Protein 3OLO (pdb70)

B-factor: mean 41.14, std 17.47, range [17.19, 131.92]

Nearest PDB structures (foldseek):
  3olo-assembly1_A  TM=1.009E+00  e=1.464E-20  Nostoc sp. PCC 7120 = FACHB-418
  2gj3-assembly1_A  TM=8.570E-01  e=6.348E-06  Azotobacter vinelandii
  2mwg-assembly1_B  TM=7.448E-01  e=2.342E-05  Bacillus subtilis subsp. subtilis str. 168
  6ph4-assembly1_A  TM=8.116E-01  e=6.122E-04  Brucella melitensis bv. 1 str. 16M
  6zj8-assembly8_H  TM=6.431E-01  e=1.405E-03  Bordetella pertussis Tohama I

Sequence (215 aa):
QSELEFKFAHYLINNAVEASFCLGDNWQFLYVNDATCRTEYSREQLLSNLQDIDVDFALHDWEEIRQKNNYTFKTRYRRSQSGRIFLVESLTFLEDQERRFSCVFVREKSELEFKFAHYLINNAVEASFCLGDNWQFLYVNDATCRTEYSREQLLSNLQDIDVDFALHDWEEIRQKNNYTFKTRYRSQSGRIFLVESLTFLEDQERRRFSCVFVREK

Solvent-accessible surface area: 13799 Å² total

Secondary structure (DSSP, 8-state):
-HHHHHHHHHHHHHH-SSEEEEE-TTS-EEEE-HHHH-----HHHHT--GGGTBTTGGGS-HHHHHHHSEE---EEEE-TT--EEEE--EEEEEETTEEEEEEEE-B-/-HHHHHHHHHHHHH-SSEEEEEETTS-EEEE-HHHH-----HHHHT--GGGTBTTGGGS-HHHHTTSSEE---EEEE-TTS-EEEE--EEEEEETTEEEEEEEE-B-

Foldseek 3Di:
DVVVVVVVVLVVVQPDLWWKFKAFPQQQTCGTHVNVCCLVPDRVRSNRHVVQFFVCVVVDPVVVVVVVQWDKDKTWTARPVGDIFIKMIWHWDDDPPTIMIMDTIGTD/DVVVVVVVLVVVQPDQWWKFKAFPQQQTCGTHVNVCCLVPDRVVSNRHPCVFFVCVVVDDCVVVLPDQKDKDKTWTQRPVGDIFIKMMWGWDDDPPGTMIMDTMDTD

Structure (mmCIF, N/CA/C/O backbone):
data_3OLO
#
_entry.id   3OLO
#
_cell.length_a   85.43
_cell.length_b   85.43
_cell.length_c   67.84
_cell.angle_alpha   90.0
_cell.angle_beta   90.0
_cell.angle_gamma   90.0
#
_symmetry.space_group_name_H-M   'P 41 21 2'
#
loop_
_entity.id
_entity.type
_entity.pdbx_description
1 polymer 'Two-component sensor histidine kinase'
2 non-polymer GLYCEROL
3 water water
#
loop_
_atom_site.group_PDB
_atom_site.id
_atom_site.type_symbol
_atom_site.label_atom_id
_atom_site.label_alt_id
_atom_site.label_comp_id
_atom_site.label_asym_id
_atom_site.label_entity_id
_atom_site.label_seq_id
_atom_site.pdbx_PDB_ins_code
_atom_site.Cartn_x
_atom_site.Cartn_y
_atom_site.Cartn_z
_atom_site.occupancy
_atom_site.B_iso_or_equiv
_atom_site.auth_seq_id
_atom_site.auth_comp_id
_atom_site.auth_asym_id
_atom_site.auth_atom_id
_atom_site.pdbx_PDB_model_num
ATOM 1 N N . GLN A 1 7 ? 52.144 40.802 23.307 1.00 104.46 4 GLN A N 1
ATOM 2 C CA . GLN A 1 7 ? 50.823 40.158 23.045 1.00 108.44 4 GLN A CA 1
ATOM 3 C C . GLN A 1 7 ? 50.936 38.638 23.037 1.00 105.28 4 GLN A C 1
ATOM 4 O O . GLN A 1 7 ? 52.034 38.084 23.072 1.00 95.38 4 GLN A O 1
ATOM 10 N N . SER A 1 8 ? 49.792 37.963 23.003 1.00 108.28 5 SER A N 1
ATOM 11 C CA . SER A 1 8 ? 49.775 36.526 22.790 1.00 98.81 5 SER A CA 1
ATOM 12 C C . SER A 1 8 ? 50.446 36.264 21.454 1.00 94.08 5 SER A C 1
ATOM 13 O O . SER A 1 8 ? 51.141 35.270 21.273 1.00 91.07 5 SER A O 1
ATOM 16 N N . GLU A 1 9 ? 50.229 37.183 20.521 1.00 97.38 6 GLU A N 1
ATOM 17 C CA . GLU A 1 9 ? 50.837 37.117 19.202 1.00 96.31 6 GLU A CA 1
ATOM 18 C C . GLU A 1 9 ? 52.345 37.312 19.312 1.00 81.91 6 GLU A C 1
ATOM 19 O O . GLU A 1 9 ? 53.113 36.641 18.631 1.00 73.95 6 GLU A O 1
ATOM 25 N N . LEU A 1 10 ? 52.758 38.237 20.175 1.00 76.51 7 LEU A N 1
ATOM 26 C CA . LEU A 1 10 ? 54.172 38.499 20.423 1.00 71.43 7 LEU A CA 1
ATOM 27 C C . LEU A 1 10 ? 54.875 37.209 20.834 1.00 59.11 7 LEU A C 1
ATOM 28 O O . LEU A 1 10 ? 55.915 36.841 20.290 1.00 58.28 7 LEU A O 1
ATOM 33 N N . GLU A 1 11 ? 54.289 36.525 21.806 1.00 52.60 8 GLU A N 1
ATOM 34 C CA . GLU A 1 11 ? 54.802 35.247 22.269 1.00 51.68 8 GLU A CA 1
ATOM 35 C C . GLU A 1 11 ? 54.970 34.274 21.112 1.00 53.03 8 GLU A C 1
ATOM 36 O O . GLU A 1 11 ? 56.067 33.779 20.860 1.00 56.09 8 GLU A O 1
ATOM 42 N N . PHE A 1 12 ? 53.877 33.994 20.413 1.00 49.44 9 PHE A N 1
ATOM 43 C CA . PHE A 1 12 ? 53.890 32.997 19.352 1.00 39.62 9 PHE A CA 1
ATOM 44 C C . PHE A 1 12 ? 54.887 33.342 18.250 1.00 40.31 9 PHE A C 1
ATOM 45 O O . PHE A 1 12 ? 55.468 32.450 17.636 1.00 45.21 9 PHE A O 1
ATOM 53 N N . LYS A 1 13 ? 55.088 34.633 18.003 1.00 37.07 10 LYS A N 1
ATOM 54 C CA . LYS A 1 13 ? 56.023 35.058 16.979 1.00 35.33 10 LYS A CA 1
ATOM 55 C C . LYS A 1 13 ? 57.435 34.599 17.322 1.00 37.68 10 LYS A C 1
ATOM 56 O O . LYS A 1 13 ? 58.224 34.288 16.430 1.00 36.93 10 LYS A O 1
ATOM 62 N N . PHE A 1 14 ? 57.758 34.560 18.612 1.00 37.61 11 PHE A N 1
ATOM 63 C CA . PHE A 1 14 ? 59.060 34.064 19.040 1.00 36.14 11 PHE A CA 1
ATOM 64 C C . PHE A 1 14 ? 59.219 32.597 18.644 1.00 35.78 11 PHE A C 1
ATOM 65 O O . PHE A 1 14 ? 60.284 32.181 18.201 1.00 28.97 11 PHE A O 1
ATOM 73 N N . ALA A 1 15 ? 58.158 31.813 18.805 1.00 26.06 12 ALA A N 1
ATOM 74 C CA . ALA A 1 15 ? 58.203 30.400 18.445 1.00 31.97 12 ALA A CA 1
ATOM 75 C C . ALA A 1 15 ? 58.400 30.237 16.932 1.00 31.33 12 ALA A C 1
ATOM 76 O O . ALA A 1 15 ? 59.011 29.276 16.475 1.00 27.52 12 ALA A O 1
ATOM 78 N N . HIS A 1 16 ? 57.861 31.183 16.174 1.00 31.34 13 HIS A N 1
ATOM 79 C CA . HIS A 1 16 ? 57.985 31.201 14.718 1.00 29.74 13 HIS A CA 1
ATOM 80 C C . HIS A 1 16 ? 59.454 31.302 14.336 1.00 29.81 13 HIS A C 1
ATOM 81 O O . HIS A 1 16 ? 59.963 30.518 13.535 1.00 31.94 13 HIS A O 1
ATOM 88 N N . TYR A 1 17 ? 60.136 32.268 14.930 1.00 26.99 14 TYR A N 1
ATOM 89 C CA . TYR A 1 17 ? 61.555 32.475 14.674 1.00 30.31 14 TYR A CA 1
ATOM 90 C C . TYR A 1 17 ? 62.398 31.284 15.114 1.00 30.98 14 TYR A C 1
ATOM 91 O O . TYR A 1 17 ? 63.294 30.851 14.401 1.00 35.96 14 TYR A O 1
ATOM 100 N N . LEU A 1 18 ? 62.103 30.751 16.292 1.00 22.84 15 LEU A N 1
ATOM 101 C CA . LEU A 1 18 ? 62.795 29.564 16.791 1.00 25.65 15 LEU A CA 1
ATOM 102 C C . LEU A 1 18 ? 62.650 28.362 15.865 1.00 23.69 15 LEU A C 1
ATOM 103 O O . LEU A 1 18 ? 63.641 27.739 15.485 1.00 28.38 15 LEU A O 1
ATOM 108 N N . ILE A 1 19 ? 61.423 28.001 15.505 1.00 23.97 16 ILE A N 1
ATOM 109 C CA . ILE A 1 19 ? 61.245 26.748 14.764 1.00 24.60 16 ILE A CA 1
ATOM 110 C C . ILE A 1 19 ? 61.826 26.874 13.360 1.00 24.08 16 ILE A C 1
ATOM 111 O O . ILE A 1 19 ? 62.222 25.891 12.759 1.00 26.86 16 ILE A O 1
ATOM 116 N N . ASN A 1 20 ? 61.883 28.088 12.837 1.00 23.12 17 ASN A N 1
ATOM 117 C CA . ASN A 1 20 ? 62.431 28.281 11.507 1.00 23.67 17 ASN A CA 1
ATOM 118 C C . ASN A 1 20 ? 63.938 28.292 11.508 1.00 28.39 17 ASN A C 1
ATOM 119 O O . ASN A 1 20 ? 64.555 28.129 10.474 1.00 29.59 17 ASN A O 1
ATOM 124 N N . ASN A 1 21 ? 64.532 28.461 12.681 1.00 28.26 18 ASN A N 1
ATOM 125 C CA . ASN A 1 21 ? 65.973 28.350 12.783 1.00 32.10 18 ASN A CA 1
ATOM 126 C C . ASN A 1 21 ? 66.406 26.956 13.194 1.00 32.47 18 ASN A C 1
ATOM 127 O O . ASN A 1 21 ? 67.585 26.625 13.121 1.00 34.97 18 ASN A O 1
ATOM 132 N N . ALA A 1 22 ? 65.452 26.127 13.600 1.00 29.97 19 ALA A N 1
ATOM 133 C CA . ALA A 1 22 ? 65.771 24.749 13.939 1.00 33.93 19 ALA A CA 1
ATOM 134 C C . ALA A 1 22 ? 66.234 23.982 12.701 1.00 38.83 19 ALA A C 1
ATOM 135 O O . ALA A 1 22 ? 65.632 24.054 11.633 1.00 39.40 19 ALA A O 1
ATOM 137 N N . VAL A 1 23 ? 67.309 23.234 12.874 1.00 33.36 20 VAL A N 1
ATOM 138 C CA . VAL A 1 23 ? 67.855 22.384 11.831 1.00 39.06 20 VAL A CA 1
ATOM 139 C C . VAL A 1 23 ? 66.886 21.289 11.350 1.00 37.10 20 VAL A C 1
ATOM 140 O O . VAL A 1 23 ? 66.917 20.885 10.190 1.00 33.12 20 VAL A O 1
ATOM 144 N N . GLU A 1 24 ? 66.038 20.787 12.234 1.00 37.80 21 GLU A N 1
ATOM 145 C CA . GLU A 1 24 ? 65.197 19.654 11.873 1.00 40.56 21 GLU A CA 1
ATOM 146 C C . GLU A 1 24 ? 63.940 20.089 11.120 1.00 29.87 21 GLU A C 1
ATOM 147 O O . GLU A 1 24 ? 63.307 21.076 11.471 1.00 28.52 21 GLU A O 1
ATOM 153 N N . ALA A 1 25 ? 63.574 19.337 10.092 1.00 25.29 22 ALA A N 1
ATOM 154 C CA . ALA A 1 25 ? 62.327 19.600 9.389 1.00 27.94 22 ALA A CA 1
ATOM 155 C C . ALA A 1 25 ? 61.150 19.354 10.326 1.00 25.05 22 ALA A C 1
ATOM 156 O O . ALA A 1 25 ? 60.997 18.272 10.883 1.00 30.56 22 ALA A O 1
ATOM 158 N N . SER A 1 26 ? 60.325 20.378 10.491 1.00 24.12 23 SER A N 1
ATOM 159 C CA . SER A 1 26 ? 59.169 20.337 11.374 1.00 24.48 23 SER A CA 1
ATOM 160 C C . SER A 1 26 ? 57.988 20.938 10.636 1.00 26.93 23 SER A C 1
ATOM 161 O O . SER A 1 26 ? 58.136 21.959 9.958 1.00 28.64 23 SER A O 1
ATOM 164 N N . PHE A 1 27 ? 56.807 20.344 10.775 1.00 22.73 24 PHE A N 1
ATOM 165 C CA . PHE A 1 27 ? 55.629 20.941 10.145 1.00 23.24 24 PHE A CA 1
ATOM 166 C C . PHE A 1 27 ? 54.337 20.458 10.769 1.00 24.99 24 PHE A C 1
ATOM 167 O O . PHE A 1 27 ? 54.330 19.485 11.515 1.00 25.49 24 PHE A O 1
ATOM 175 N N . CYS A 1 28 ? 53.248 21.161 10.473 1.00 24.69 25 CYS A N 1
ATOM 176 C CA . CYS A 1 28 ? 51.930 20.787 10.977 1.00 29.46 25 CYS A CA 1
ATOM 177 C C . CYS A 1 28 ? 51.008 20.389 9.831 1.00 26.22 25 CYS A C 1
ATOM 178 O O . CYS A 1 28 ? 50.988 21.047 8.808 1.00 25.23 25 CYS A O 1
ATOM 181 N N . LEU A 1 29 ? 50.270 19.300 10.025 1.00 24.35 26 LEU A N 1
ATOM 182 C CA . LEU A 1 29 ? 49.262 18.830 9.088 1.00 29.68 26 LEU A CA 1
ATOM 183 C C . LEU A 1 29 ? 47.882 18.972 9.711 1.00 33.60 26 LEU A C 1
ATOM 184 O O . LEU A 1 29 ? 47.721 18.725 10.900 1.00 31.82 26 LEU A O 1
ATOM 189 N N . GLY A 1 30 ? 46.893 19.357 8.906 1.00 35.23 27 GLY A N 1
ATOM 190 C CA . GLY A 1 30 ? 45.505 19.382 9.335 1.00 35.10 27 GLY A CA 1
ATOM 191 C C . GLY A 1 30 ? 44.890 17.993 9.283 1.00 38.72 27 GLY A C 1
ATOM 192 O O . GLY A 1 30 ? 45.565 17.013 8.981 1.00 38.97 27 GLY A O 1
ATOM 193 N N . ASP A 1 31 ? 43.597 17.903 9.558 1.00 40.26 28 ASP A N 1
ATOM 194 C CA . ASP A 1 31 ? 42.967 16.605 9.746 1.00 45.25 28 ASP A CA 1
ATOM 195 C C . ASP A 1 31 ? 42.928 15.797 8.440 1.00 44.93 28 ASP A C 1
ATOM 196 O O . ASP A 1 31 ? 42.803 14.574 8.467 1.00 44.92 28 ASP A O 1
ATOM 201 N N . ASN A 1 32 ? 43.041 16.476 7.301 1.00 43.59 29 ASN A N 1
ATOM 202 C CA . ASN A 1 32 ? 43.109 15.786 6.010 1.00 45.52 29 ASN A CA 1
ATOM 203 C C . ASN A 1 32 ? 44.533 15.749 5.448 1.00 43.24 29 ASN A C 1
ATOM 204 O O . ASN A 1 32 ? 44.729 15.571 4.253 1.00 47.84 29 ASN A O 1
ATOM 209 N N . TRP A 1 33 ? 45.513 15.926 6.327 1.00 33.67 30 TRP A N 1
ATOM 210 C CA . TRP A 1 33 ? 46.930 15.829 5.982 1.00 30.33 30 TRP A CA 1
ATOM 211 C C . TRP A 1 33 ? 47.407 16.956 5.064 1.00 28.61 30 TRP A C 1
ATOM 212 O O . TRP A 1 33 ? 48.473 16.860 4.467 1.00 28.77 30 TRP A O 1
ATOM 223 N N . GLN A 1 34 ? 46.622 18.021 4.964 1.00 30.79 31 GLN A N 1
ATOM 224 C CA . GLN A 1 34 ? 47.070 19.251 4.311 1.00 35.76 31 GLN A CA 1
ATOM 225 C C . GLN A 1 34 ? 48.109 19.956 5.189 1.00 39.41 31 GLN A C 1
ATOM 226 O O . GLN A 1 34 ? 47.955 20.012 6.401 1.00 45.69 31 GLN A O 1
ATOM 232 N N . PHE A 1 35 ? 49.180 20.469 4.588 1.00 32.90 32 PHE A N 1
ATOM 233 C CA . PHE A 1 35 ? 50.136 21.290 5.329 1.00 34.52 32 PHE A CA 1
ATOM 234 C C . PHE A 1 35 ? 49.462 22.571 5.834 1.00 36.17 32 PHE A C 1
ATOM 235 O O . PHE A 1 35 ? 48.704 23.207 5.115 1.00 36.58 32 PHE A O 1
ATOM 243 N N . LEU A 1 36 ? 49.751 22.945 7.073 1.00 31.35 33 LEU A N 1
ATOM 244 C CA . LEU A 1 36 ? 49.194 24.157 7.662 1.00 37.84 33 LEU A CA 1
ATOM 245 C C . LEU A 1 36 ? 50.310 25.121 8.002 1.00 31.12 33 LEU A C 1
ATOM 246 O O . LEU A 1 36 ? 50.127 26.340 7.999 1.00 30.22 33 LEU A O 1
ATOM 251 N N . TYR A 1 37 ? 51.468 24.559 8.318 1.00 29.36 34 TYR A N 1
ATOM 252 C CA . TYR A 1 37 ? 52.617 25.346 8.702 1.00 27.27 34 TYR A CA 1
ATOM 253 C C . TYR A 1 37 ? 53.859 24.516 8.431 1.00 27.39 34 TYR A C 1
ATOM 254 O O . TYR A 1 37 ? 53.886 23.335 8.740 1.00 31.92 34 TYR A O 1
ATOM 263 N N . VAL A 1 38 ? 54.880 25.122 7.838 1.00 26.21 35 VAL A N 1
ATOM 264 C CA . VAL A 1 38 ? 56.134 24.420 7.575 1.00 23.58 35 VAL A CA 1
ATOM 265 C C . VAL A 1 38 ? 57.277 25.316 7.974 1.00 23.73 35 VAL A C 1
ATOM 266 O O . VAL A 1 38 ? 57.189 26.523 7.767 1.00 29.03 35 VAL A O 1
ATOM 270 N N . ASN A 1 39 ? 58.344 24.740 8.539 1.00 28.78 36 ASN A N 1
ATOM 271 C CA . ASN A 1 39 ? 59.550 25.513 8.841 1.00 35.54 36 ASN A CA 1
ATOM 272 C C . ASN A 1 39 ? 60.540 25.467 7.679 1.00 34.19 36 ASN A C 1
ATOM 273 O O . ASN A 1 39 ? 60.407 24.645 6.777 1.00 31.83 36 ASN A O 1
ATOM 278 N N . ASP A 1 40 ? 61.513 26.373 7.693 1.00 29.69 37 ASP A N 1
ATOM 279 C CA . ASP A 1 40 ? 62.477 26.482 6.603 1.00 32.43 37 ASP A CA 1
ATOM 280 C C . ASP A 1 40 ? 63.144 25.135 6.271 1.00 29.37 37 ASP A C 1
ATOM 281 O O . ASP A 1 40 ? 63.329 24.806 5.100 1.00 29.15 37 ASP A O 1
ATOM 286 N N . ALA A 1 41 ? 63.506 24.353 7.286 1.00 23.44 38 ALA A N 1
ATOM 287 C CA . ALA A 1 41 ? 64.157 23.065 7.035 1.00 22.30 38 ALA A CA 1
ATOM 288 C C . ALA A 1 41 ? 63.258 22.125 6.209 1.00 26.88 38 ALA A C 1
ATOM 289 O O . ALA A 1 41 ? 63.750 21.366 5.376 1.00 25.61 38 ALA A O 1
ATOM 291 N N . THR A 1 42 ? 61.946 22.176 6.434 1.00 24.08 39 THR A N 1
ATOM 292 C CA . THR A 1 42 ? 61.006 21.406 5.618 1.00 24.55 39 THR A CA 1
ATOM 293 C C . THR A 1 42 ? 60.981 21.859 4.147 1.00 25.21 39 THR A C 1
ATOM 294 O O . THR A 1 42 ? 60.913 21.036 3.241 1.00 27.30 39 THR A O 1
ATOM 298 N N . CYS A 1 43 ? 61.016 23.165 3.910 1.00 22.54 40 CYS A N 1
ATOM 299 C CA . CYS A 1 43 ? 61.102 23.666 2.542 1.00 25.26 40 CYS A CA 1
ATOM 300 C C . CYS A 1 43 ? 62.386 23.159 1.889 1.00 24.46 40 CYS A C 1
ATOM 301 O O . CYS A 1 43 ? 62.359 22.661 0.771 1.00 24.26 40 CYS A O 1
ATOM 304 N N . ARG A 1 44 ? 63.502 23.233 2.606 1.00 21.99 41 ARG A N 1
ATOM 305 C CA . ARG A 1 44 ? 64.765 22.758 2.062 1.00 28.38 41 ARG A CA 1
ATOM 306 C C . ARG A 1 44 ? 64.716 21.265 1.712 1.00 31.81 41 ARG A C 1
ATOM 307 O O . ARG A 1 44 ? 65.178 20.850 0.652 1.00 27.39 41 ARG A O 1
ATOM 323 N N . THR A 1 46 ? 62.088 19.128 1.213 1.00 21.62 43 THR A N 1
ATOM 324 C CA . THR A 1 46 ? 61.129 18.752 0.186 1.00 25.81 43 THR A CA 1
ATOM 325 C C . THR A 1 46 ? 61.386 19.513 -1.124 1.00 29.98 43 THR A 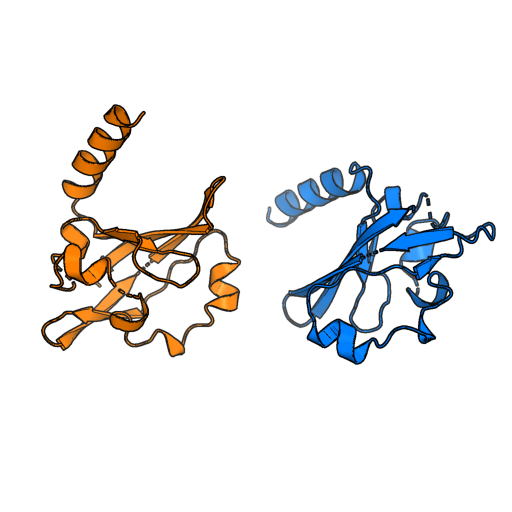C 1
ATOM 326 O O . THR A 1 46 ? 60.902 19.113 -2.178 1.00 30.64 43 THR A O 1
ATOM 330 N N . GLU A 1 47 ? 62.123 20.620 -1.027 1.00 23.32 44 GLU A N 1
ATOM 331 C CA . GLU A 1 47 ? 62.528 21.445 -2.174 1.00 29.33 44 GLU A CA 1
ATOM 332 C C . GLU A 1 47 ? 61.381 22.242 -2.764 1.00 28.47 44 GLU A C 1
ATOM 333 O O . GLU A 1 47 ? 61.492 22.772 -3.859 1.00 30.92 44 GLU A O 1
ATOM 339 N N . TYR A 1 48 ? 60.293 22.341 -2.012 1.00 30.50 45 TYR A N 1
ATOM 340 C CA . TYR A 1 48 ? 59.178 23.196 -2.380 1.00 31.99 45 TYR A CA 1
ATOM 341 C C . TYR A 1 48 ? 59.234 24.491 -1.597 1.00 34.00 45 TYR A C 1
ATOM 342 O O . TYR A 1 48 ? 59.729 24.527 -0.481 1.00 33.80 45 TYR A O 1
ATOM 351 N N . SER A 1 49 ? 58.726 25.559 -2.191 1.00 32.98 46 SER A N 1
ATOM 352 C CA . SER A 1 49 ? 58.679 26.834 -1.509 1.00 31.99 46 SER A CA 1
ATOM 353 C C . SER A 1 49 ? 57.578 26.756 -0.468 1.00 32.96 46 SER A C 1
ATOM 354 O O . SER A 1 49 ? 56.721 25.868 -0.522 1.00 31.78 46 SER A O 1
ATOM 357 N N . ARG A 1 50 ? 57.598 27.685 0.477 1.00 28.45 47 ARG A N 1
ATOM 358 C CA . ARG A 1 50 ? 56.628 27.671 1.555 1.00 28.27 47 ARG A CA 1
ATOM 359 C 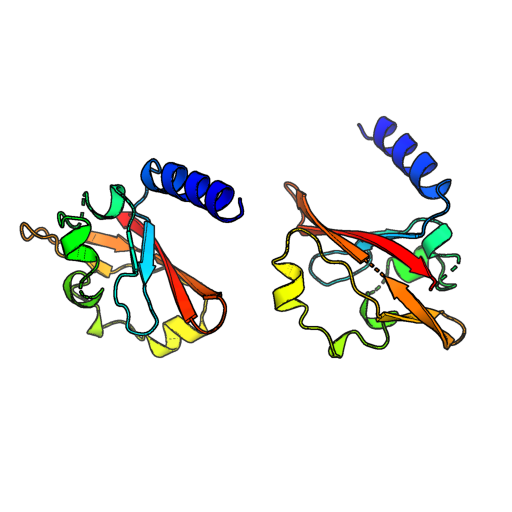C . ARG A 1 50 ? 55.241 27.853 0.973 1.00 27.72 47 ARG A C 1
ATOM 360 O O . ARG A 1 50 ? 54.308 27.185 1.376 1.00 32.70 47 ARG A O 1
ATOM 368 N N . GLU A 1 51 ? 55.109 28.755 0.011 1.00 34.57 48 GLU A N 1
ATOM 369 C CA . GLU A 1 51 ? 53.810 29.037 -0.567 1.00 40.67 48 GLU A CA 1
ATOM 370 C C . GLU A 1 51 ? 53.287 27.822 -1.336 1.00 43.40 48 GLU A C 1
ATOM 371 O O . GLU A 1 51 ? 52.078 27.607 -1.410 1.00 41.60 48 GLU A O 1
ATOM 377 N N . GLN A 1 52 ? 54.190 27.028 -1.905 1.00 42.86 49 GLN A N 1
ATOM 378 C CA . GLN A 1 52 ? 53.783 25.806 -2.598 1.00 36.52 49 GLN A CA 1
ATOM 379 C C . GLN A 1 52 ? 53.282 24.777 -1.595 1.00 33.41 49 GLN A C 1
ATOM 380 O O . GLN A 1 52 ? 52.224 24.185 -1.780 1.00 38.11 49 GLN A O 1
ATOM 386 N N . LEU A 1 53 ? 54.045 24.578 -0.524 1.00 29.75 50 LEU A N 1
ATOM 387 C CA . LEU A 1 53 ? 53.705 23.580 0.488 1.00 31.20 50 LEU A CA 1
ATOM 388 C C . LEU A 1 53 ? 52.378 23.890 1.164 1.00 29.07 50 LEU A C 1
ATOM 389 O O . LEU A 1 53 ? 51.663 22.983 1.560 1.00 35.63 50 LEU A O 1
ATOM 394 N N . LEU A 1 54 ? 52.028 25.165 1.273 1.00 25.74 51 LEU A N 1
ATOM 395 C CA . LEU A 1 54 ? 50.834 25.541 2.035 1.00 31.59 51 LEU A CA 1
ATOM 396 C C . LEU A 1 54 ? 49.563 25.402 1.206 1.00 34.54 51 LEU A C 1
ATOM 397 O O . LEU A 1 54 ? 48.477 25.782 1.644 1.00 35.50 51 LEU A O 1
ATOM 402 N N . SER A 1 55 ? 49.700 24.857 0.005 1.00 31.94 52 SER A N 1
ATOM 403 C CA . SER A 1 55 ? 48.533 24.484 -0.784 1.00 36.02 52 SER A CA 1
ATOM 404 C C . SER A 1 55 ? 48.634 23.008 -1.133 1.00 37.29 52 SER A C 1
ATOM 405 O O . SER A 1 55 ? 47.929 22.517 -2.004 1.00 40.57 52 SER A O 1
ATOM 416 N N . ASN A 1 57 ? 49.342 18.664 0.050 1.00 35.16 54 ASN A N 1
ATOM 417 C CA . ASN A 1 57 ? 48.981 17.602 0.978 1.00 36.67 54 ASN A CA 1
ATOM 418 C C . ASN A 1 57 ? 50.187 16.699 1.193 1.00 37.78 54 ASN A C 1
ATOM 419 O O . ASN A 1 57 ? 51.048 16.600 0.315 1.00 35.97 54 ASN A O 1
ATOM 424 N N . LEU A 1 58 ? 50.247 16.046 2.351 1.00 30.09 55 LEU A N 1
ATOM 425 C CA . LEU A 1 58 ? 51.273 15.046 2.628 1.00 28.70 55 LEU A CA 1
ATOM 426 C C . LEU A 1 58 ? 51.351 14.020 1.503 1.00 31.67 55 LEU A C 1
ATOM 427 O O . LEU A 1 58 ? 52.424 13.514 1.169 1.00 33.06 55 LEU A O 1
ATOM 432 N N . GLN A 1 59 ? 50.208 13.724 0.909 1.00 27.71 56 GLN A N 1
ATOM 433 C CA . GLN A 1 59 ? 50.132 12.717 -0.130 1.00 35.14 56 GLN A CA 1
ATOM 434 C C . GLN A 1 59 ? 50.894 13.130 -1.396 1.00 39.03 56 GLN A C 1
ATOM 435 O O . GLN A 1 59 ? 51.190 12.294 -2.246 1.00 40.02 56 GLN A O 1
ATOM 441 N N . ASP A 1 60 ? 51.209 14.414 -1.522 1.00 35.24 57 ASP A N 1
ATOM 442 C CA . ASP A 1 60 ? 51.969 14.911 -2.681 1.00 33.73 57 ASP A CA 1
ATOM 443 C C . ASP A 1 60 ? 53.477 14.731 -2.504 1.00 37.00 57 ASP A C 1
ATOM 444 O O . ASP A 1 60 ? 54.227 14.904 -3.457 1.00 36.58 57 ASP A O 1
ATOM 449 N N . ILE A 1 61 ? 53.904 14.428 -1.273 1.00 32.98 58 ILE A N 1
ATOM 450 C CA . ILE A 1 61 ? 55.313 14.266 -0.902 1.00 36.12 58 ILE A CA 1
ATOM 451 C C . ILE A 1 61 ? 55.603 12.823 -0.474 1.00 32.86 58 ILE A C 1
ATOM 452 O O . ILE A 1 61 ? 56.604 12.228 -0.840 1.00 32.70 58 ILE A O 1
ATOM 457 N N . ASP A 1 62 ? 54.730 12.284 0.359 1.00 25.95 59 ASP A N 1
ATOM 458 C CA . ASP A 1 62 ? 54.921 10.947 0.909 1.00 30.49 59 ASP A CA 1
ATOM 459 C C . ASP A 1 62 ? 54.559 9.913 -0.147 1.00 30.89 59 ASP A C 1
ATOM 460 O O . ASP A 1 62 ? 53.392 9.613 -0.370 1.00 41.47 59 ASP A O 1
ATOM 465 N N . VAL A 1 63 ? 55.579 9.392 -0.811 1.00 32.02 60 VAL A N 1
ATOM 466 C CA . VAL A 1 63 ? 55.400 8.383 -1.842 1.00 32.36 60 VAL A CA 1
ATOM 467 C C . VAL A 1 63 ? 54.591 7.188 -1.353 1.00 31.91 60 VAL A C 1
ATOM 468 O O . VAL A 1 63 ? 53.840 6.584 -2.115 1.00 36.88 60 VAL A O 1
ATOM 472 N N . ASP A 1 64 ? 54.751 6.834 -0.083 1.00 33.51 61 ASP A N 1
ATOM 473 C CA . ASP A 1 64 ? 54.123 5.626 0.430 1.00 35.31 61 ASP A CA 1
ATOM 474 C C . ASP A 1 64 ? 52.905 5.922 1.287 1.00 40.00 61 ASP A C 1
ATOM 475 O O . ASP A 1 64 ? 52.497 5.098 2.109 1.00 36.05 61 ASP A O 1
ATOM 480 N N . PHE A 1 65 ? 52.315 7.094 1.069 1.00 35.16 62 PHE A N 1
ATOM 481 C CA . PHE A 1 65 ? 51.221 7.583 1.904 1.00 41.93 62 PHE A CA 1
ATOM 482 C C . PHE A 1 65 ? 50.070 6.578 2.035 1.00 38.89 62 PHE A C 1
ATOM 483 O O . PHE A 1 65 ? 49.544 6.364 3.123 1.00 41.49 62 PHE A O 1
ATOM 491 N N . ALA A 1 66 ? 49.680 5.962 0.927 1.00 38.38 63 ALA A N 1
ATOM 492 C CA . ALA A 1 66 ? 48.544 5.047 0.938 1.00 48.15 63 ALA A CA 1
ATOM 493 C C . ALA A 1 66 ? 48.887 3.716 1.606 1.00 47.30 63 ALA A C 1
ATOM 494 O O . ALA A 1 66 ? 48.010 2.899 1.872 1.00 45.15 63 ALA A O 1
ATOM 496 N N . LEU A 1 67 ? 50.165 3.502 1.886 1.00 46.18 64 LEU A N 1
ATOM 497 C CA . LEU A 1 67 ? 50.591 2.277 2.554 1.00 51.95 64 LEU A CA 1
ATOM 498 C C . LEU A 1 67 ? 50.370 2.312 4.067 1.00 50.21 64 LEU A C 1
ATOM 499 O O . LEU A 1 67 ? 50.241 1.266 4.693 1.00 49.40 64 LEU A O 1
ATOM 504 N N . HIS A 1 68 ? 50.337 3.508 4.653 1.00 51.71 65 HIS A N 1
ATOM 505 C CA . HIS A 1 68 ? 50.220 3.651 6.105 1.00 47.24 65 HIS A CA 1
ATOM 506 C C . HIS A 1 68 ? 48.808 3.358 6.588 1.00 48.43 65 HIS A C 1
ATOM 507 O O . HIS A 1 68 ? 47.833 3.725 5.940 1.00 56.39 65 HIS A O 1
ATOM 514 N N . ASP A 1 69 ? 48.700 2.704 7.736 1.00 39.15 66 ASP A N 1
ATOM 515 C CA . ASP A 1 69 ? 47.402 2.452 8.330 1.00 43.24 66 ASP A CA 1
ATOM 516 C C . ASP A 1 69 ? 47.041 3.673 9.162 1.00 48.37 66 ASP A C 1
ATOM 517 O O . ASP A 1 69 ? 47.131 3.658 10.395 1.00 44.04 66 ASP A O 1
ATOM 522 N N . TRP A 1 70 ? 46.636 4.730 8.465 1.00 64.22 67 TRP A N 1
ATOM 523 C CA . TRP A 1 70 ? 46.403 6.030 9.079 1.00 61.48 67 TRP A CA 1
ATOM 524 C C . TRP A 1 70 ? 45.452 5.963 10.263 1.00 66.80 67 TRP A C 1
ATOM 525 O O . TRP A 1 70 ? 45.692 6.605 11.280 1.00 60.73 67 TRP A O 1
ATOM 536 N N . GLU A 1 71 ? 44.370 5.202 10.134 1.00 87.33 68 GLU A N 1
ATOM 537 C CA . GLU A 1 71 ? 43.421 5.074 11.232 1.00 95.78 68 GLU A CA 1
ATOM 538 C C . GLU A 1 71 ? 44.157 4.681 12.503 1.00 85.48 68 GLU A C 1
ATOM 539 O O . GLU A 1 71 ? 44.052 5.352 13.528 1.00 85.60 68 GLU A O 1
ATOM 545 N N . GLU A 1 72 ? 44.899 3.585 12.425 1.00 72.13 69 GLU A N 1
ATOM 546 C CA . GLU A 1 72 ? 45.698 3.126 13.551 1.00 71.98 69 GLU A CA 1
ATOM 547 C C . GLU A 1 72 ? 46.717 4.181 13.988 1.00 62.70 69 GLU A C 1
ATOM 548 O O . GLU A 1 72 ? 46.997 4.320 15.174 1.00 59.64 69 GLU A O 1
ATOM 554 N N . ILE A 1 73 ? 47.272 4.920 13.035 1.00 54.53 70 ILE A N 1
ATOM 555 C CA . ILE A 1 73 ? 48.216 5.988 13.363 1.00 60.43 70 ILE A CA 1
ATOM 556 C C . ILE A 1 73 ? 47.564 6.994 14.314 1.00 64.65 70 ILE A C 1
ATOM 557 O O . ILE A 1 73 ? 48.117 7.324 15.362 1.0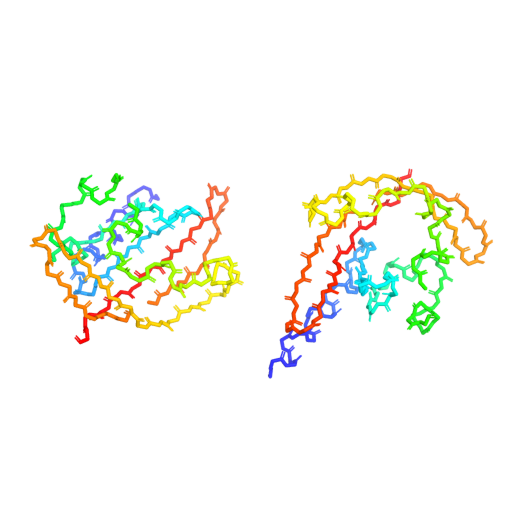0 66.50 70 ILE A O 1
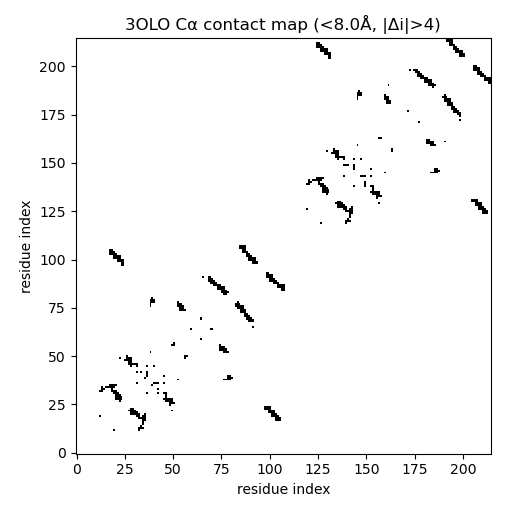ATOM 562 N N . ARG A 1 74 ? 46.380 7.469 13.942 1.00 66.74 71 ARG A N 1
ATOM 563 C CA . ARG A 1 74 ? 45.666 8.476 14.714 1.00 66.87 71 ARG A CA 1
ATOM 564 C C . ARG A 1 74 ? 45.393 8.000 16.130 1.00 73.65 71 ARG A C 1
ATOM 565 O O . ARG A 1 74 ? 45.590 8.742 17.093 1.00 85.57 71 ARG A O 1
ATOM 573 N N . GLN A 1 75 ? 44.940 6.758 16.253 1.00 63.91 72 GLN A N 1
ATOM 574 C CA . GLN A 1 75 ? 44.629 6.196 17.558 1.00 61.15 72 GLN A CA 1
ATOM 575 C C . GLN A 1 75 ? 45.857 6.163 18.457 1.00 64.07 72 GLN A C 1
ATOM 576 O O . GLN A 1 75 ? 45.743 6.357 19.667 1.00 61.57 72 GLN A O 1
ATOM 582 N N . LYS A 1 76 ? 47.024 5.926 17.860 1.00 69.52 73 LYS A N 1
ATOM 583 C CA . LYS A 1 76 ? 48.287 5.904 18.597 1.00 64.84 73 LYS A CA 1
ATOM 584 C C . LYS A 1 76 ? 48.542 7.261 19.252 1.00 65.22 73 LYS A C 1
ATOM 585 O O . LYS A 1 76 ? 48.955 7.333 20.410 1.00 73.13 73 LYS A O 1
ATOM 591 N N . ASN A 1 77 ? 48.286 8.329 18.501 1.00 60.89 74 ASN A N 1
ATOM 592 C CA . ASN A 1 77 ? 48.392 9.707 18.994 1.00 63.25 74 ASN A CA 1
ATOM 593 C C . ASN A 1 77 ? 49.829 10.234 19.133 1.00 62.91 74 ASN A C 1
ATOM 594 O O . ASN A 1 77 ? 50.069 11.439 19.058 1.00 64.97 74 ASN A O 1
ATOM 599 N N . ASN A 1 78 ? 50.772 9.330 19.364 1.00 54.70 75 ASN A N 1
ATOM 600 C CA . ASN A 1 78 ? 52.189 9.639 19.237 1.00 51.46 75 ASN A CA 1
ATOM 601 C C . ASN A 1 78 ? 52.845 8.431 18.583 1.00 48.00 75 ASN A C 1
ATOM 602 O O . ASN A 1 78 ? 52.703 7.316 19.071 1.00 47.76 75 ASN A O 1
ATOM 607 N N . TYR A 1 79 ? 53.550 8.647 17.478 1.00 34.90 76 TYR A N 1
ATOM 608 C CA . TYR A 1 79 ? 54.048 7.535 16.676 1.00 31.63 76 TYR A CA 1
ATOM 609 C C . TYR A 1 79 ? 55.210 7.973 15.777 1.00 34.74 76 TYR A C 1
ATOM 610 O O . TYR A 1 79 ? 55.220 9.091 15.269 1.00 31.80 76 TYR A O 1
ATOM 619 N N . THR A 1 80 ? 56.186 7.086 15.592 1.00 36.17 77 THR A N 1
ATOM 620 C CA . THR A 1 80 ? 57.358 7.356 14.755 1.00 38.52 77 THR A CA 1
ATOM 621 C C . THR A 1 80 ? 57.511 6.197 13.778 1.00 39.77 77 THR A C 1
ATOM 622 O O . THR A 1 80 ? 57.409 5.038 14.185 1.00 35.24 77 THR A O 1
ATOM 626 N N . PHE A 1 81 ? 57.745 6.496 12.500 1.00 35.98 78 PHE A N 1
ATOM 627 C CA . PHE A 1 81 ? 57.910 5.446 11.494 1.00 46.11 78 PHE A CA 1
ATOM 628 C C . PHE A 1 81 ? 58.602 5.972 10.229 1.00 46.92 78 PHE A C 1
ATOM 629 O O . PHE A 1 81 ? 58.722 7.180 10.041 1.00 38.40 78 PHE A O 1
ATOM 637 N N . LYS A 1 82 ? 59.050 5.059 9.366 1.00 40.17 79 LYS A N 1
ATOM 638 C CA . LYS A 1 82 ? 59.779 5.434 8.154 1.00 39.23 79 LYS A CA 1
ATOM 639 C C . LYS A 1 82 ? 58.856 5.495 6.957 1.00 38.53 79 LYS A C 1
ATOM 640 O O . LYS A 1 82 ? 57.964 4.664 6.801 1.00 38.70 79 LYS A O 1
ATOM 646 N N . THR A 1 83 ? 59.095 6.460 6.084 1.00 34.05 80 THR A N 1
ATOM 647 C CA . THR A 1 83 ? 58.502 6.404 4.767 1.00 33.19 80 THR A CA 1
ATOM 648 C C . THR A 1 83 ? 59.475 7.013 3.764 1.00 32.11 80 THR A C 1
ATOM 649 O O . THR A 1 83 ? 60.559 7.445 4.140 1.00 38.85 80 THR A O 1
ATOM 653 N N . ARG A 1 84 ? 59.107 7.017 2.488 1.00 32.18 81 ARG A N 1
ATOM 654 C CA . ARG A 1 84 ? 59.918 7.671 1.461 1.00 33.30 81 ARG A CA 1
ATOM 655 C C . ARG A 1 84 ? 59.242 8.962 1.051 1.00 33.33 81 ARG A C 1
ATOM 656 O O . ARG A 1 84 ? 58.026 8.996 0.883 1.00 34.74 81 ARG A O 1
ATOM 664 N N . TYR A 1 85 ? 60.028 10.022 0.913 1.00 29.06 82 TYR A N 1
ATOM 665 C CA . TYR A 1 85 ? 59.547 11.280 0.362 1.00 28.26 82 TYR A CA 1
ATOM 666 C C . TYR A 1 85 ? 60.088 11.516 -1.041 1.00 33.43 82 TYR A C 1
ATOM 667 O O . TYR A 1 85 ? 61.199 11.092 -1.363 1.00 36.95 82 TYR A O 1
ATOM 676 N N A ARG A 1 86 ? 59.299 12.186 -1.877 0.51 35.17 83 ARG A N 1
ATOM 677 N N B ARG A 1 86 ? 59.310 12.235 -1.847 0.49 35.05 83 ARG A N 1
ATOM 678 C CA A ARG A 1 86 ? 59.786 12.667 -3.160 0.51 34.69 83 ARG A CA 1
ATOM 679 C CA B ARG A 1 86 ? 59.719 12.672 -3.175 0.49 35.17 83 ARG A CA 1
ATOM 680 C C A ARG A 1 86 ? 59.829 14.179 -3.128 0.51 32.41 83 ARG A C 1
ATOM 681 C C B ARG A 1 86 ? 59.809 14.190 -3.158 0.49 32.35 83 ARG A C 1
ATOM 682 O O A ARG A 1 86 ? 58.840 14.831 -2.789 0.51 28.47 83 ARG A O 1
ATOM 683 O O B ARG A 1 86 ? 58.828 14.864 -2.845 0.49 28.63 83 ARG A O 1
ATOM 698 N N . SER A 1 87 ? 60.983 14.731 -3.481 1.00 28.94 84 SER A N 1
ATOM 699 C CA . SER A 1 87 ? 61.182 16.168 -3.430 1.00 26.26 84 SER A CA 1
ATOM 700 C C . SER A 1 87 ? 60.787 16.769 -4.769 1.00 25.12 84 SER A C 1
ATOM 701 O O . SER A 1 87 ? 60.565 16.047 -5.739 1.00 29.47 84 SER A O 1
ATOM 704 N N . GLN A 1 88 ? 60.716 18.091 -4.822 1.00 28.49 85 GLN A N 1
ATOM 705 C CA .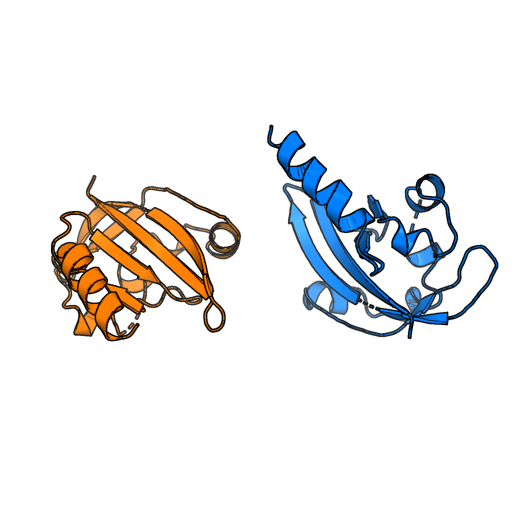 GLN A 1 88 ? 60.295 18.755 -6.036 1.00 27.07 85 GLN A CA 1
ATOM 706 C C . GLN A 1 88 ? 61.195 18.416 -7.233 1.00 34.13 85 GLN A C 1
ATOM 707 O O . GLN A 1 88 ? 60.708 18.284 -8.354 1.00 32.07 85 GLN A O 1
ATOM 713 N N . SER A 1 89 ? 62.498 18.256 -7.018 1.00 28.35 86 SER A N 1
ATOM 714 C CA . SER A 1 89 ? 63.374 17.903 -8.138 1.00 27.95 86 SER A CA 1
ATOM 715 C C . SER A 1 89 ? 63.399 16.396 -8.420 1.00 32.47 86 SER A C 1
ATOM 716 O O . SER A 1 89 ? 64.199 15.914 -9.220 1.00 34.48 86 SER A O 1
ATOM 719 N N . GLY A 1 90 ? 62.525 15.652 -7.757 1.00 36.46 87 GLY A N 1
ATOM 720 C CA . GLY A 1 90 ? 62.376 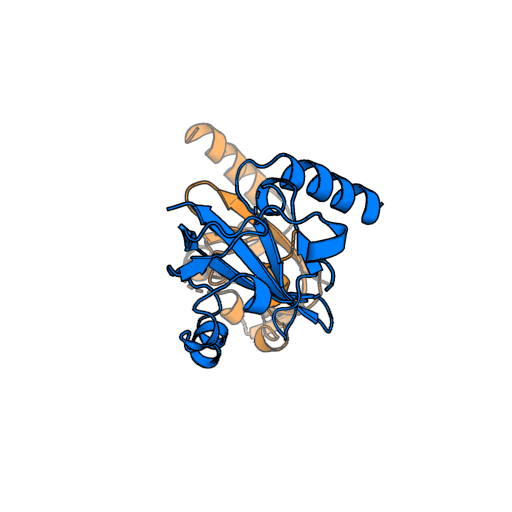14.237 -8.036 1.00 34.77 87 GLY A CA 1
ATOM 721 C C . GLY A 1 90 ? 63.303 13.337 -7.241 1.00 36.36 87 GLY A C 1
ATOM 722 O O . GLY A 1 90 ? 63.485 12.182 -7.597 1.00 36.64 87 GLY A O 1
ATOM 723 N N . ARG A 1 91 ? 63.902 13.845 -6.170 1.00 36.19 88 ARG A N 1
ATOM 724 C CA . ARG A 1 91 ? 64.704 12.981 -5.312 1.00 37.73 88 ARG A CA 1
ATOM 725 C C . ARG A 1 91 ? 63.757 12.109 -4.509 1.00 37.53 88 ARG A C 1
ATOM 726 O O . ARG A 1 91 ? 62.740 12.587 -4.005 1.00 31.77 88 ARG A O 1
ATOM 734 N N . ILE A 1 92 ? 64.081 10.824 -4.421 1.00 33.55 89 ILE A N 1
ATOM 735 C CA . ILE A 1 92 ? 63.372 9.902 -3.550 1.00 38.71 89 ILE A CA 1
ATOM 736 C C . ILE A 1 92 ? 64.312 9.540 -2.407 1.00 36.50 89 ILE A C 1
ATOM 737 O O . ILE A 1 92 ? 65.422 9.066 -2.642 1.00 37.29 89 ILE A O 1
ATOM 742 N N . PHE A 1 93 ? 63.881 9.758 -1.172 1.00 33.07 90 PHE A N 1
ATOM 743 C CA . PHE A 1 93 ? 64.737 9.465 -0.031 1.00 37.89 90 PHE A CA 1
ATOM 744 C C . PHE A 1 93 ? 63.934 8.952 1.166 1.00 39.63 90 PHE A C 1
ATOM 745 O O . PHE A 1 93 ? 62.765 9.301 1.343 1.00 34.65 90 PHE A O 1
ATOM 753 N N . LEU A 1 94 ? 64.567 8.109 1.975 1.00 36.94 91 LEU A N 1
ATOM 754 C CA . LEU A 1 94 ? 63.944 7.604 3.190 1.00 31.33 91 LEU A CA 1
ATOM 755 C C . LEU A 1 94 ? 64.011 8.649 4.298 1.00 37.59 91 LEU A C 1
ATOM 756 O O . LEU A 1 94 ? 65.033 9.311 4.473 1.00 35.21 91 LEU A O 1
ATOM 761 N N . VAL A 1 95 ? 62.911 8.795 5.031 1.00 38.70 92 VAL A N 1
ATOM 762 C CA . VAL A 1 95 ? 62.855 9.654 6.211 1.00 35.57 92 VAL A CA 1
ATOM 763 C C . VAL A 1 95 ? 62.204 8.911 7.379 1.00 35.48 92 VAL A C 1
ATOM 764 O O . VAL A 1 95 ? 61.601 7.851 7.206 1.00 32.48 92 VAL A O 1
ATOM 768 N N . GLU A 1 96 ? 62.337 9.490 8.565 1.00 34.38 93 GLU A N 1
ATOM 769 C CA . GLU A 1 96 ? 61.679 9.003 9.767 1.00 35.26 93 GLU A CA 1
ATOM 770 C C . GLU A 1 96 ? 60.813 10.141 10.287 1.00 37.38 93 GLU A C 1
ATOM 771 O O . GLU A 1 96 ? 61.322 11.212 10.624 1.00 32.68 93 GLU A O 1
ATOM 785 N N . SER A 1 98 ? 58.088 11.632 13.045 1.00 36.38 95 SER A N 1
ATOM 786 C CA . SER A 1 98 ? 57.487 11.528 14.374 1.00 34.54 95 SER A CA 1
ATOM 787 C C . SER A 1 98 ? 56.263 12.433 14.434 1.00 35.94 95 SER A C 1
ATOM 788 O O . SER A 1 98 ? 56.344 13.624 14.149 1.00 33.37 95 SER A O 1
ATOM 791 N N . LEU A 1 99 ? 55.120 11.859 14.773 1.00 32.69 96 LEU A N 1
ATOM 792 C CA . LEU A 1 99 ? 53.880 12.609 14.804 1.00 34.45 96 LEU A CA 1
ATOM 793 C C . LEU A 1 99 ? 53.357 12.700 16.216 1.00 33.39 96 LEU A C 1
ATOM 794 O O . LEU A 1 99 ? 53.420 11.728 16.963 1.00 33.90 96 LEU A O 1
ATOM 799 N N . THR A 1 100 ? 52.825 13.872 16.549 1.00 28.89 97 THR A N 1
ATOM 800 C CA . THR A 1 100 ? 52.048 14.086 17.753 1.00 34.46 97 THR A CA 1
ATOM 801 C C . THR A 1 100 ? 50.739 14.746 17.345 1.00 35.02 97 THR A C 1
ATOM 802 O O . THR A 1 100 ? 50.755 15.770 16.677 1.00 32.39 97 THR A O 1
ATOM 806 N N . PHE A 1 101 ? 49.606 14.184 17.750 1.00 37.17 98 PHE A N 1
ATOM 807 C CA . PHE A 1 101 ? 48.326 14.796 17.417 1.00 40.54 98 PHE A CA 1
ATOM 808 C C . PHE A 1 101 ? 47.857 15.698 18.539 1.00 43.48 98 PHE A C 1
ATOM 809 O O . PHE A 1 101 ? 47.993 15.368 19.707 1.00 39.95 98 PHE A O 1
ATOM 817 N N . LEU A 1 102 ? 47.303 16.842 18.161 1.00 48.83 99 LEU A N 1
ATOM 818 C CA . LEU A 1 102 ? 46.907 17.864 19.110 1.00 47.41 99 LEU A CA 1
ATOM 819 C C . LEU A 1 102 ? 45.566 18.438 18.696 1.00 46.86 99 LEU A C 1
ATOM 820 O O . LEU A 1 102 ? 45.174 18.345 17.533 1.00 43.12 99 LEU A O 1
ATOM 825 N N . GLU A 1 103 ? 44.863 19.026 19.655 1.00 41.39 100 GLU A N 1
ATOM 826 C CA . GLU A 1 103 ? 43.643 19.754 19.359 1.00 52.98 100 GLU A CA 1
ATOM 827 C C . GLU A 1 103 ? 43.760 21.164 19.897 1.00 54.89 100 GLU A C 1
ATOM 828 O O . GLU A 1 103 ? 44.112 21.367 21.057 1.00 55.35 100 GLU A O 1
ATOM 834 N N . ASP A 1 104 ? 43.490 22.134 19.036 1.00 52.31 101 ASP A N 1
ATOM 835 C CA . ASP A 1 104 ? 43.374 23.521 19.449 1.00 57.82 101 ASP A CA 1
ATOM 836 C C . ASP A 1 104 ? 42.017 24.038 19.014 1.00 58.86 101 ASP A C 1
ATOM 837 O O . ASP A 1 104 ? 41.757 24.204 17.815 1.00 46.35 101 ASP A O 1
ATOM 842 N N . GLN A 1 105 ? 41.152 24.293 19.989 1.00 60.44 102 GLN A N 1
ATOM 843 C CA . GLN A 1 105 ? 39.782 24.677 19.695 1.00 66.74 102 GLN A CA 1
ATOM 844 C C . GLN A 1 105 ? 39.152 23.592 18.824 1.00 69.67 102 GLN A C 1
ATOM 845 O O . GLN A 1 105 ? 39.169 22.421 19.202 1.00 73.33 102 GLN A O 1
ATOM 851 N N . GLU A 1 106 ? 38.615 23.958 17.663 1.00 69.67 103 GLU A N 1
ATOM 852 C CA . GLU A 1 106 ? 37.923 22.984 16.815 1.00 66.49 103 GLU A CA 1
ATOM 853 C C . GLU A 1 106 ? 38.821 22.390 15.732 1.00 61.85 103 GLU A C 1
ATOM 854 O O . GLU A 1 106 ? 38.334 21.825 14.750 1.00 61.35 103 GLU A O 1
ATOM 860 N N . ARG A 1 107 ? 40.131 22.505 15.918 1.00 53.15 104 ARG A N 1
ATOM 861 C CA . ARG A 1 107 ? 41.079 21.979 14.941 1.00 56.21 104 ARG A CA 1
ATOM 862 C C . ARG A 1 107 ? 41.891 20.847 15.541 1.00 54.07 104 ARG A C 1
ATOM 863 O O . ARG A 1 107 ? 42.576 21.038 16.535 1.00 47.89 104 ARG A O 1
ATOM 871 N N . ARG A 1 108 ? 41.807 19.666 14.943 1.00 51.28 105 ARG A N 1
ATOM 872 C CA . ARG A 1 108 ? 42.756 18.615 15.250 1.00 49.80 105 ARG A CA 1
ATOM 873 C C . ARG A 1 108 ? 43.848 18.678 14.188 1.00 43.35 105 ARG A C 1
ATOM 874 O O . ARG A 1 108 ? 43.568 18.849 13.001 1.00 39.43 105 ARG A O 1
ATOM 882 N N . PHE A 1 109 ? 45.097 18.566 14.616 1.00 35.09 106 PHE A N 1
ATOM 883 C CA . PHE A 1 109 ? 46.215 18.642 13.683 1.00 33.44 106 PHE A CA 1
ATOM 884 C C . PHE A 1 109 ? 47.372 17.872 14.271 1.00 29.62 106 PHE A C 1
ATOM 885 O O . PHE A 1 109 ? 47.316 17.457 15.414 1.00 34.10 106 PHE A O 1
ATOM 893 N N . SER A 1 110 ? 48.413 17.648 13.490 1.00 34.69 107 SER A N 1
ATOM 894 C CA . SER A 1 110 ? 49.560 16.951 14.029 1.00 38.25 107 SER A CA 1
ATOM 895 C C . SER A 1 110 ? 50.803 17.789 13.850 1.00 32.15 107 SER A C 1
ATOM 896 O O . SER A 1 110 ? 50.924 18.545 12.899 1.00 32.11 107 SER A O 1
ATOM 899 N N . CYS A 1 111 ? 51.683 17.688 14.835 1.00 36.70 108 CYS A N 1
ATOM 900 C CA . CYS A 1 111 ? 53.036 18.181 14.739 1.00 36.57 108 CYS A CA 1
ATOM 901 C C . CYS A 1 111 ? 53.880 17.036 14.241 1.00 34.29 108 CYS A C 1
ATOM 902 O O . CYS A 1 111 ? 53.791 15.917 14.745 1.00 35.53 108 CYS A O 1
ATOM 905 N N . VAL A 1 112 ? 54.709 17.320 13.255 1.00 28.25 109 VAL A N 1
ATOM 906 C CA . VAL A 1 112 ? 55.505 16.297 12.628 1.00 32.62 109 VAL A CA 1
ATOM 907 C C . VAL A 1 112 ? 56.959 16.740 12.635 1.00 27.61 109 VAL A C 1
ATOM 908 O O . VAL A 1 112 ? 57.266 17.857 12.237 1.00 27.89 109 VAL A O 1
ATOM 912 N N . PHE A 1 113 ? 57.844 15.875 13.116 1.00 24.99 110 PHE A N 1
ATOM 913 C CA . PHE 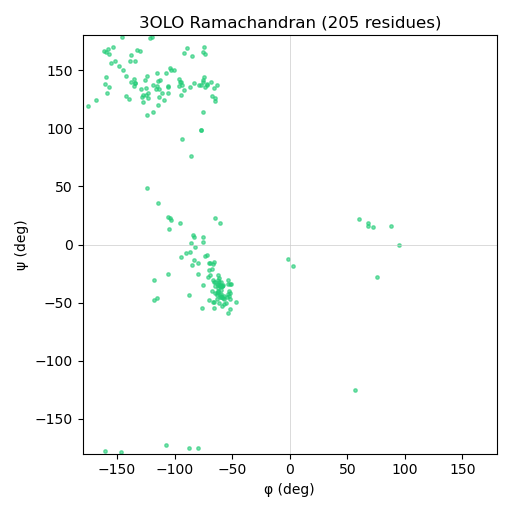A 1 113 ? 59.281 16.081 12.971 1.00 26.47 110 PHE A CA 1
ATOM 914 C C . PHE A 1 113 ? 59.859 15.008 12.055 1.00 32.04 110 PHE A C 1
ATOM 915 O O . PHE A 1 113 ? 59.559 13.823 12.205 1.00 30.20 110 PHE A O 1
ATOM 923 N N . VAL A 1 114 ? 60.692 15.428 11.109 1.00 28.60 111 VAL A N 1
ATOM 924 C CA . VAL A 1 114 ? 61.175 14.526 10.069 1.00 27.06 111 VAL A CA 1
ATOM 925 C C . VAL A 1 114 ? 62.695 14.541 9.983 1.00 28.47 111 VAL A C 1
ATOM 926 O O . VAL A 1 114 ? 63.312 15.587 9.813 1.00 35.79 111 VAL A O 1
ATOM 930 N N . ARG A 1 115 ? 63.288 13.362 10.137 1.00 34.67 112 ARG A N 1
ATOM 931 C CA . ARG A 1 115 ? 64.727 13.197 10.028 1.00 39.78 112 ARG A CA 1
ATOM 932 C C . ARG A 1 115 ? 65.015 12.521 8.709 1.00 39.88 112 ARG A C 1
ATOM 933 O O . ARG A 1 115 ? 64.410 11.507 8.381 1.00 33.58 112 ARG A O 1
ATOM 941 N N . GLU A 1 116 ? 65.943 13.078 7.952 1.00 48.14 113 GLU A N 1
ATOM 942 C CA . GLU A 1 116 ? 66.348 12.453 6.712 1.00 47.89 113 GLU A CA 1
ATOM 943 C C . GLU A 1 116 ? 67.226 11.261 7.066 1.00 49.03 113 GLU A C 1
ATOM 944 O O . GLU A 1 116 ? 68.310 11.424 7.629 1.00 49.30 113 GLU A O 1
ATOM 950 N N . LYS A 1 117 ? 66.736 10.062 6.766 1.00 46.53 114 LYS A N 1
ATOM 951 C CA . LYS A 1 117 ? 67.517 8.845 6.954 1.00 55.93 114 LYS A CA 1
ATOM 952 C C . LYS A 1 117 ? 68.211 8.443 5.653 1.00 61.66 114 LYS A C 1
ATOM 953 O O . LYS A 1 117 ? 69.175 7.678 5.662 1.00 64.03 114 LYS A O 1
ATOM 959 N N . SER B 1 8 ? 73.374 21.433 49.160 1.00 82.18 5 SER B N 1
ATOM 960 C CA . SER B 1 8 ? 72.066 21.407 48.435 1.00 75.49 5 SER B CA 1
ATOM 961 C C . SER B 1 8 ? 71.021 20.688 49.273 1.00 70.91 5 SER B C 1
ATOM 962 O O . SER B 1 8 ? 69.886 21.136 49.399 1.00 64.22 5 SER B O 1
ATOM 965 N N . GLU B 1 9 ? 71.413 19.559 49.844 1.00 88.17 6 GLU B N 1
ATOM 966 C CA . GLU B 1 9 ? 70.540 18.837 50.749 1.00 88.71 6 GLU B CA 1
ATOM 967 C C . GLU B 1 9 ? 70.258 19.738 51.949 1.00 81.64 6 GLU B C 1
ATOM 968 O O . GLU B 1 9 ? 69.125 19.807 52.433 1.00 64.50 6 GLU B O 1
ATOM 974 N N . LEU B 1 10 ? 71.289 20.453 52.402 1.00 83.79 7 LEU B N 1
ATOM 975 C CA . LEU B 1 10 ? 71.149 21.381 53.524 1.00 75.02 7 LEU B CA 1
ATOM 976 C C . LEU B 1 10 ? 70.254 22.563 53.181 1.00 61.98 7 LEU B C 1
ATOM 977 O O . LEU B 1 10 ? 69.356 22.899 53.947 1.00 57.36 7 LEU B O 1
ATOM 982 N N . GLU B 1 11 ? 70.494 23.213 52.048 1.00 56.41 8 GLU B N 1
ATOM 983 C CA . GLU B 1 11 ? 69.712 24.403 51.749 1.00 58.09 8 GLU B CA 1
ATOM 984 C C . GLU B 1 11 ? 68.232 24.075 51.556 1.00 39.56 8 GLU B C 1
ATOM 985 O O . GLU B 1 11 ? 67.384 24.855 51.956 1.00 35.29 8 GLU B O 1
ATOM 991 N N . PHE B 1 12 ? 67.911 22.926 50.970 1.00 32.90 9 PHE B N 1
ATOM 992 C CA . PHE B 1 12 ? 66.505 22.562 50.796 1.00 26.85 9 PHE B CA 1
ATOM 993 C C . PHE B 1 12 ? 65.814 22.431 52.151 1.00 25.62 9 PHE B C 1
ATOM 994 O O . PHE B 1 12 ? 64.607 22.640 52.260 1.00 26.32 9 PHE B O 1
ATOM 1002 N N . LYS B 1 13 ? 66.571 22.067 53.181 1.00 23.95 10 LYS B N 1
ATOM 1003 C CA . LYS B 1 13 ? 65.999 21.969 54.524 1.00 26.17 10 LYS B CA 1
ATOM 1004 C C . LYS B 1 13 ? 65.375 23.301 54.920 1.00 29.48 10 LYS B C 1
ATOM 1005 O O . LYS B 1 13 ? 64.273 23.343 55.459 1.00 28.39 10 LYS B O 1
ATOM 1011 N N . PHE B 1 14 ? 66.072 24.400 54.649 1.00 26.82 11 PHE B N 1
ATOM 1012 C CA . PHE B 1 14 ? 65.533 25.709 55.012 1.00 24.43 11 PHE B CA 1
ATOM 1013 C C . PHE B 1 14 ? 64.222 26.009 54.285 1.00 28.19 11 PHE B C 1
ATOM 1014 O O . PHE B 1 14 ? 63.313 26.595 54.861 1.00 28.83 11 PHE B O 1
ATOM 1022 N N . ALA B 1 15 ? 64.118 25.595 53.026 1.00 26.14 12 ALA B N 1
ATOM 1023 C CA . ALA B 1 15 ? 62.874 25.758 52.267 1.00 29.10 12 ALA B CA 1
ATOM 1024 C C . ALA B 1 15 ? 61.709 25.027 52.938 1.00 24.24 12 ALA B C 1
ATOM 1025 O O . ALA B 1 15 ? 60.605 25.539 53.020 1.00 25.21 12 ALA B O 1
ATOM 1027 N N . HIS B 1 16 ? 61.973 23.816 53.407 1.00 21.40 13 HIS B N 1
ATOM 1028 C CA . HIS B 1 16 ? 61.006 23.048 54.173 1.00 23.52 13 HIS B CA 1
ATOM 1029 C C . HIS B 1 16 ? 60.547 23.825 55.429 1.00 28.48 13 HIS B C 1
ATOM 1030 O O . HIS B 1 16 ? 59.354 23.927 55.715 1.00 27.25 13 HIS B O 1
ATOM 1037 N N . TYR B 1 17 ? 61.483 24.391 56.173 1.00 25.32 14 TYR B N 1
ATOM 1038 C CA . TYR B 1 17 ? 61.101 25.195 57.340 1.00 24.76 14 TYR B CA 1
ATOM 1039 C C . TYR B 1 17 ? 60.218 26.370 56.911 1.00 24.96 14 TYR B C 1
ATOM 1040 O O . TYR B 1 17 ? 59.187 26.649 57.529 1.00 23.90 14 TYR B O 1
ATOM 1049 N N . LEU B 1 18 ? 60.618 27.056 55.844 1.00 23.50 15 LEU B N 1
ATOM 1050 C CA . LEU B 1 18 ? 59.880 28.225 55.403 1.00 24.09 15 LEU B CA 1
ATOM 1051 C C . LEU B 1 18 ? 58.475 27.838 54.990 1.00 23.59 15 LEU B C 1
ATOM 1052 O O . LEU B 1 18 ? 57.516 28.486 55.376 1.00 23.87 15 LEU B O 1
ATOM 1057 N N . ILE B 1 19 ? 58.342 26.778 54.204 1.00 21.92 16 ILE B N 1
ATOM 1058 C CA . ILE B 1 19 ? 57.040 26.486 53.617 1.00 22.02 16 ILE B CA 1
ATOM 1059 C C . ILE B 1 19 ? 56.095 25.989 54.718 1.00 23.38 16 ILE B C 1
ATOM 1060 O O . ILE B 1 19 ? 54.883 26.204 54.653 1.00 23.70 16 ILE B O 1
ATOM 1065 N N . ASN B 1 20 ? 56.655 25.377 55.760 1.00 22.61 17 ASN B N 1
ATOM 1066 C CA . ASN B 1 20 ? 55.834 24.844 56.841 1.00 23.79 17 ASN B CA 1
ATOM 1067 C C . ASN B 1 20 ? 55.486 25.882 57.876 1.00 29.12 17 ASN B C 1
ATOM 1068 O O . ASN B 1 20 ? 54.559 25.719 58.653 1.00 30.70 17 ASN B O 1
ATOM 1073 N N . ASN B 1 21 ? 56.223 26.973 57.868 1.00 28.56 18 ASN B N 1
ATOM 1074 C CA . ASN B 1 21 ? 55.844 28.111 58.667 1.00 27.62 18 ASN B CA 1
ATOM 1075 C C . ASN B 1 21 ? 54.933 29.066 57.892 1.00 33.29 18 ASN B C 1
ATOM 1076 O O . ASN B 1 21 ? 54.386 29.997 58.467 1.00 28.69 18 ASN B O 1
ATOM 1081 N N . ALA B 1 22 ? 54.738 28.815 56.598 1.00 33.47 19 ALA B N 1
ATOM 1082 C CA . ALA B 1 22 ? 53.808 29.629 55.809 1.00 29.85 19 ALA B CA 1
ATOM 1083 C C . ALA B 1 22 ? 52.370 29.273 56.156 1.00 31.69 19 ALA B C 1
ATOM 1084 O O . ALA B 1 22 ? 52.046 28.115 56.400 1.00 38.57 19 ALA B O 1
ATOM 1086 N N . VAL B 1 23 ? 51.501 30.274 56.155 1.00 31.29 20 VAL B N 1
ATOM 1087 C CA . VAL B 1 23 ? 50.108 30.072 56.528 1.00 37.49 20 VAL B CA 1
ATOM 1088 C C . VAL B 1 23 ? 49.292 29.363 55.430 1.00 36.54 20 VAL B C 1
ATOM 1089 O O . VAL B 1 23 ? 48.399 28.569 55.726 1.00 39.24 20 VAL B O 1
ATOM 1093 N N . GLU B 1 24 ? 49.606 29.643 54.170 1.00 34.73 21 GLU B N 1
ATOM 1094 C CA . GLU B 1 24 ? 48.827 29.107 53.054 1.00 37.00 21 GLU B CA 1
ATOM 1095 C C . GLU B 1 24 ? 49.146 27.636 52.779 1.00 34.26 21 GLU B C 1
ATOM 1096 O O . GLU B 1 24 ? 50.305 27.220 52.780 1.00 31.64 21 GLU B O 1
ATOM 1102 N N . ALA B 1 25 ? 48.097 26.859 52.537 1.00 28.21 22 ALA B N 1
ATOM 1103 C CA . ALA B 1 25 ? 48.243 25.448 52.217 1.00 30.70 22 ALA B CA 1
ATOM 1104 C C . ALA B 1 25 ? 48.977 25.312 50.885 1.00 25.58 22 ALA B C 1
ATOM 1105 O O . ALA B 1 25 ? 48.586 25.897 49.881 1.00 29.70 22 ALA B O 1
ATOM 1107 N N . SER B 1 26 ? 50.058 24.546 50.906 1.00 25.60 23 SER B N 1
ATOM 1108 C CA . SER B 1 26 ? 50.922 24.369 49.754 1.00 25.54 23 SER B CA 1
ATOM 1109 C C . SER B 1 26 ? 51.249 22.898 49.610 1.00 27.74 23 SER B C 1
ATOM 1110 O O . SER B 1 26 ? 51.574 22.233 50.590 1.00 27.92 23 SER B O 1
ATOM 1113 N N . PHE B 1 27 ? 51.196 22.382 48.390 1.00 21.02 24 PHE B N 1
ATOM 1114 C CA . PHE B 1 27 ? 51.624 21.009 48.180 1.00 21.02 24 PHE B CA 1
ATOM 1115 C C . PHE B 1 27 ? 52.022 20.733 46.750 1.00 22.31 24 PHE B C 1
ATOM 1116 O O . PHE B 1 27 ? 51.781 21.549 45.867 1.00 21.42 24 PHE B O 1
ATOM 1124 N N . CYS B 1 28 ? 52.653 19.587 46.532 1.00 21.65 25 CYS B N 1
ATOM 1125 C CA . CYS B 1 28 ? 53.079 19.190 45.195 1.00 24.02 25 CYS B CA 1
ATOM 1126 C C . CYS B 1 28 ? 52.395 17.896 44.803 1.00 28.31 25 CYS B C 1
ATOM 1127 O O . CYS B 1 28 ? 52.304 16.977 45.612 1.00 26.63 25 CYS B O 1
ATOM 1130 N N . LEU B 1 29 ? 51.935 17.831 43.554 1.00 25.04 26 LEU B N 1
ATOM 1131 C CA . LEU B 1 29 ? 51.281 16.648 43.020 1.00 26.93 26 LEU B CA 1
ATOM 1132 C C . LEU B 1 29 ? 52.126 16.066 41.897 1.00 28.12 26 LEU B C 1
ATOM 1133 O O . LEU B 1 29 ? 52.776 16.803 41.162 1.00 24.03 26 LEU B O 1
ATOM 1138 N N . GLY B 1 30 ? 52.102 14.747 41.748 1.00 25.92 27 GLY B N 1
ATOM 1139 C CA . GLY B 1 30 ? 52.884 14.103 40.713 1.00 26.97 27 GLY B CA 1
ATOM 1140 C C . GLY B 1 30 ? 52.064 14.056 39.439 1.00 27.48 27 GLY B C 1
ATOM 1141 O O . GLY B 1 30 ? 50.951 14.598 39.389 1.00 19.96 27 GLY B O 1
ATOM 1142 N N . ASP B 1 31 ? 52.605 13.392 38.419 1.00 32.95 28 ASP B N 1
ATOM 1143 C CA . ASP B 1 31 ? 51.942 13.283 37.124 1.00 30.44 28 ASP B CA 1
ATOM 1144 C C . ASP B 1 31 ? 50.646 12.468 37.195 1.00 31.99 28 ASP B C 1
ATOM 1145 O O . ASP B 1 31 ? 49.836 12.508 36.279 1.00 36.20 28 ASP B O 1
ATOM 1150 N N . ASN B 1 32 ? 50.456 11.728 38.281 1.00 31.14 29 ASN B N 1
ATOM 1151 C CA . ASN B 1 32 ? 49.197 11.027 38.512 1.00 35.20 29 ASN B CA 1
ATOM 1152 C C . ASN B 1 32 ? 48.323 11.688 39.583 1.00 33.58 29 ASN B C 1
ATOM 1153 O O . ASN B 1 32 ? 47.348 11.088 40.030 1.00 34.59 29 ASN B O 1
ATOM 1158 N N . TRP B 1 33 ? 48.660 12.924 39.962 1.00 35.07 30 TRP B N 1
ATOM 1159 C CA . TRP B 1 33 ? 47.925 13.690 40.985 1.00 31.21 30 TRP B CA 1
ATOM 1160 C C . TRP B 1 33 ? 48.093 13.083 42.368 1.00 30.95 30 TRP B C 1
ATOM 1161 O O . TRP B 1 33 ? 47.323 13.361 43.277 1.00 35.21 30 TRP B O 1
ATOM 1172 N N . GLN B 1 34 ? 49.121 12.262 42.527 1.00 28.79 31 GLN B N 1
ATOM 1173 C CA . GLN B 1 34 ? 49.494 11.739 43.839 1.00 32.23 31 GLN B CA 1
ATOM 1174 C C . GLN B 1 34 ? 50.194 12.857 44.615 1.00 28.71 31 GLN B C 1
ATOM 1175 O O . GLN B 1 34 ? 50.949 13.610 44.029 1.00 27.69 31 GLN B O 1
ATOM 1181 N N . PHE B 1 35 ? 49.929 12.985 45.916 1.00 25.47 32 PHE B N 1
ATOM 1182 C CA . PHE B 1 35 ? 50.669 13.942 46.740 1.00 27.99 32 PHE B CA 1
ATOM 1183 C C . PHE B 1 35 ? 52.130 13.533 46.881 1.00 24.46 32 PHE B C 1
ATOM 1184 O O . PHE B 1 35 ? 52.432 12.400 47.256 1.00 23.56 32 PHE B O 1
ATOM 1192 N N . LEU B 1 36 ? 53.037 14.456 46.585 1.00 25.62 33 LEU B N 1
ATOM 1193 C CA . LEU B 1 36 ? 54.470 14.203 46.745 1.00 24.80 33 LEU B CA 1
ATOM 1194 C C . LEU B 1 36 ? 55.025 14.940 47.960 1.00 26.80 33 LEU B C 1
ATOM 1195 O O . LEU B 1 36 ? 56.037 14.549 48.525 1.00 26.13 33 LEU B O 1
ATOM 1200 N N . TYR B 1 37 ? 54.379 16.030 48.342 1.00 25.99 34 TYR B N 1
ATOM 1201 C CA . TYR B 1 37 ? 54.868 16.845 49.452 1.00 25.61 34 TYR B CA 1
ATOM 1202 C C . TYR B 1 37 ? 53.707 17.684 49.940 1.00 27.07 34 TYR B C 1
ATOM 1203 O O . TYR B 1 37 ? 52.945 18.199 49.137 1.00 28.47 34 TYR B O 1
ATOM 1212 N N . VAL B 1 38 ? 53.551 17.816 51.253 1.00 23.75 35 VAL B N 1
ATOM 1213 C CA . VAL B 1 38 ? 52.494 18.672 51.781 1.00 22.81 35 VAL B CA 1
ATOM 1214 C C . VAL B 1 38 ? 53.013 19.487 52.957 1.00 25.26 35 VAL B C 1
ATOM 1215 O O . VAL B 1 38 ? 53.765 18.974 53.780 1.00 24.64 35 VAL B O 1
ATOM 1219 N N . ASN B 1 39 ? 52.625 20.756 53.042 1.00 22.67 36 ASN B N 1
ATOM 1220 C CA . ASN B 1 39 ? 53.013 21.554 54.198 1.00 24.92 36 ASN B CA 1
ATOM 1221 C C . ASN B 1 39 ? 51.972 21.424 55.326 1.00 31.40 36 ASN B C 1
ATOM 1222 O O . ASN B 1 39 ? 50.896 20.860 55.130 1.00 25.48 36 ASN B O 1
ATOM 1227 N N . ASP B 1 40 ? 52.303 21.913 56.516 1.00 33.83 37 ASP B N 1
ATOM 1228 C CA . ASP B 1 40 ? 51.450 21.685 57.682 1.00 28.58 37 ASP B CA 1
ATOM 1229 C C . ASP B 1 40 ? 50.054 22.295 57.516 1.00 27.37 37 ASP B C 1
ATOM 1230 O O . ASP B 1 40 ? 49.074 21.712 57.973 1.00 29.53 37 ASP B O 1
ATOM 1235 N N . ALA B 1 41 ? 49.967 23.446 56.846 1.00 27.71 38 ALA B N 1
ATOM 1236 C CA . ALA B 1 41 ? 48.678 24.088 56.569 1.00 29.65 38 ALA B CA 1
ATOM 1237 C C . ALA B 1 41 ? 47.784 23.182 55.722 1.00 29.41 38 ALA B C 1
ATOM 1238 O O . ALA B 1 41 ? 46.565 23.158 55.890 1.00 26.80 38 ALA B O 1
ATOM 1240 N N . THR B 1 42 ? 48.388 22.440 54.803 1.00 26.00 39 THR B N 1
ATOM 1241 C CA . THR B 1 42 ? 47.618 21.489 54.005 1.00 24.92 39 THR B CA 1
ATOM 1242 C C . THR B 1 42 ? 47.076 20.389 54.922 1.00 30.45 39 THR B C 1
ATOM 1243 O O . THR B 1 42 ? 45.890 20.071 54.891 1.00 30.81 39 THR B O 1
ATOM 1247 N N . CYS B 1 43 ? 47.944 19.810 55.741 1.00 26.35 40 CYS B N 1
ATOM 1248 C CA . CYS B 1 43 ? 47.513 18.814 56.728 1.00 29.67 40 CYS B CA 1
ATOM 1249 C C . CYS B 1 43 ? 46.356 19.317 57.592 1.00 32.43 40 CYS B C 1
ATOM 1250 O O . CYS B 1 43 ? 45.382 18.597 57.769 1.00 32.48 40 CYS B O 1
ATOM 1253 N N . ARG B 1 44 ? 46.461 20.542 58.119 1.00 33.40 41 ARG B N 1
ATOM 1254 C CA . ARG B 1 44 ? 45.416 21.129 58.972 1.00 30.19 41 ARG B CA 1
ATOM 1255 C C . ARG B 1 44 ? 44.116 21.354 58.217 1.00 29.69 41 ARG B C 1
ATOM 1256 O O . ARG B 1 44 ? 43.028 21.128 58.744 1.00 28.95 41 ARG B O 1
ATOM 1272 N N . THR B 1 46 ? 43.033 19.823 55.432 1.00 26.38 43 THR B N 1
ATOM 1273 C CA . THR B 1 46 ? 42.397 18.582 54.992 1.00 28.34 43 THR B CA 1
ATOM 1274 C C . THR B 1 46 ? 42.144 17.614 56.155 1.00 32.66 43 THR B C 1
ATOM 1275 O O . THR B 1 46 ? 41.422 16.626 56.007 1.00 35.32 43 THR B O 1
ATOM 1279 N N . GLU B 1 47 ? 42.749 17.904 57.303 1.00 28.57 44 GLU B N 1
ATOM 1280 C CA . GLU B 1 47 ? 42.683 17.035 58.500 1.00 30.56 44 GLU B CA 1
ATOM 1281 C C . GLU B 1 47 ? 43.235 15.628 58.285 1.00 36.67 44 GLU B C 1
ATOM 1282 O O . GLU B 1 47 ? 42.874 14.707 59.010 1.00 40.00 44 GLU B O 1
ATOM 1288 N N . TYR B 1 48 ? 44.088 15.452 57.287 1.00 34.03 45 TYR B N 1
ATOM 1289 C CA . TYR B 1 48 ? 44.850 14.216 57.158 1.00 31.78 45 TYR B CA 1
ATOM 1290 C C . TYR B 1 48 ? 46.272 14.502 57.609 1.00 30.43 45 TYR B C 1
ATOM 1291 O O . TYR B 1 48 ? 46.738 15.626 57.502 1.00 33.05 45 TYR B O 1
ATOM 1300 N N . SER B 1 49 ? 46.963 13.496 58.122 1.00 29.36 46 SER B N 1
ATOM 1301 C CA . SER B 1 49 ? 48.357 13.683 58.507 1.00 28.82 46 SER B CA 1
ATOM 1302 C C . SER B 1 49 ? 49.226 13.712 57.243 1.00 32.06 46 SER B C 1
ATOM 1303 O O . SER B 1 49 ? 48.766 13.344 56.157 1.00 31.33 46 SER B O 1
ATOM 1306 N N . ARG B 1 50 ? 50.469 14.170 57.371 1.00 30.05 47 ARG B N 1
ATOM 1307 C CA . ARG B 1 50 ? 51.385 14.141 56.246 1.00 30.67 47 ARG B CA 1
ATOM 1308 C C . ARG B 1 50 ? 51.540 12.714 55.752 1.00 31.14 47 ARG B C 1
ATOM 1309 O O . ARG B 1 50 ? 51.468 12.450 54.562 1.00 27.78 47 ARG B O 1
ATOM 1317 N N . GLU B 1 51 ? 51.732 11.789 56.684 1.00 31.73 48 GLU B N 1
ATOM 1318 C CA . GLU B 1 51 ? 51.976 10.395 56.339 1.00 31.28 48 GLU B CA 1
ATOM 1319 C C . GLU B 1 51 ? 50.809 9.819 55.545 1.00 34.20 48 GLU B C 1
ATOM 1320 O O . GLU B 1 51 ? 51.012 9.058 54.595 1.00 30.17 48 GLU B O 1
ATOM 1326 N N . GLN B 1 52 ? 49.585 10.184 55.914 1.00 29.58 49 GLN B N 1
ATOM 1327 C CA . GLN B 1 52 ? 48.423 9.758 55.123 1.00 26.31 49 GLN B CA 1
ATOM 1328 C C . GLN B 1 52 ? 48.403 10.374 53.711 1.00 29.92 49 GLN B C 1
ATOM 1329 O O . GLN B 1 52 ? 48.311 9.661 52.715 1.00 32.04 49 GLN B O 1
ATOM 1335 N N . LEU B 1 53 ? 48.478 11.698 53.641 1.00 24.60 50 LEU B N 1
ATOM 1336 C CA . LEU B 1 53 ? 48.427 12.405 52.373 1.00 26.10 50 LEU B CA 1
ATOM 1337 C C . LEU B 1 53 ? 49.462 11.852 51.399 1.00 33.37 50 LEU B C 1
ATOM 1338 O O . LEU B 1 53 ? 49.183 11.708 50.212 1.00 36.81 50 LEU B O 1
ATOM 1343 N N . LEU B 1 54 ? 50.649 11.532 51.901 1.00 29.55 51 LEU B N 1
ATOM 1344 C CA . LEU B 1 54 ? 51.733 11.105 51.034 1.00 28.54 51 LEU B CA 1
ATOM 1345 C C . LEU B 1 54 ? 51.540 9.676 50.543 1.00 34.02 51 LEU B C 1
ATOM 1346 O O . LEU B 1 54 ? 52.383 9.149 49.831 1.00 32.28 51 LEU B O 1
ATOM 1351 N N . SER B 1 55 ? 50.431 9.050 50.918 1.00 30.73 52 SER B N 1
ATOM 1352 C CA . SER B 1 55 ? 50.032 7.794 50.291 1.00 34.35 52 SER B CA 1
ATOM 1353 C C . SER B 1 55 ? 48.729 7.983 49.517 1.00 34.34 52 SER B C 1
ATOM 1354 O O . SER B 1 55 ? 48.080 7.013 49.128 1.00 30.64 52 SER B O 1
ATOM 1365 N N . ASN B 1 57 ? 45.899 10.540 46.876 1.00 25.69 54 ASN B N 1
ATOM 1366 C CA . ASN B 1 57 ? 45.749 11.145 45.566 1.00 31.83 54 ASN B CA 1
ATOM 1367 C C . ASN B 1 57 ? 44.811 12.330 45.639 1.00 30.73 54 ASN B C 1
ATOM 1368 O O . ASN B 1 57 ? 43.960 12.390 46.523 1.00 30.89 54 ASN B O 1
ATOM 1373 N N . LEU B 1 58 ? 44.944 13.259 44.696 1.00 27.59 55 LEU B N 1
ATOM 1374 C CA . LEU B 1 58 ? 44.116 14.449 44.708 1.00 26.13 55 LEU B CA 1
ATOM 1375 C C . LEU B 1 58 ? 42.636 14.069 44.662 1.00 27.90 55 LEU B C 1
ATOM 1376 O O . LEU B 1 58 ? 41.814 14.737 45.274 1.00 24.98 55 LEU B O 1
ATOM 1381 N N . GLN B 1 59 ? 42.285 12.999 43.954 1.00 30.71 56 GLN B N 1
ATOM 1382 C CA . GLN B 1 59 ? 40.872 12.617 43.866 1.00 34.10 56 GLN B CA 1
ATOM 1383 C C . GLN B 1 59 ? 40.312 12.063 45.191 1.00 32.67 56 GLN B C 1
ATOM 1384 O O . GLN B 1 59 ? 39.100 12.009 45.383 1.00 27.55 56 GLN B O 1
ATOM 1390 N N . ASP B 1 60 ? 41.189 11.693 46.120 1.00 27.69 57 ASP B N 1
ATOM 1391 C CA . ASP B 1 60 ? 40.744 11.310 47.463 1.00 30.09 57 ASP B CA 1
ATOM 1392 C C . ASP B 1 60 ? 40.201 12.510 48.243 1.00 30.88 57 ASP B C 1
ATOM 1393 O O . ASP B 1 60 ? 39.529 12.346 49.260 1.00 36.38 57 ASP B O 1
ATOM 1398 N N . ILE B 1 61 ? 40.505 13.713 47.766 1.00 26.21 58 ILE B N 1
ATOM 1399 C CA . ILE B 1 61 ? 40.192 14.936 48.500 1.00 27.92 58 ILE B CA 1
ATOM 1400 C C . ILE B 1 61 ? 39.228 15.819 47.723 1.00 34.92 58 ILE B C 1
ATOM 1401 O O . ILE B 1 61 ? 38.255 16.318 48.277 1.00 30.41 58 ILE B O 1
ATOM 1406 N N . ASP B 1 62 ? 39.528 16.020 46.442 1.00 26.76 59 ASP B N 1
ATOM 1407 C CA . ASP B 1 62 ? 38.738 16.879 45.569 1.00 27.18 59 ASP B CA 1
ATOM 1408 C C . ASP B 1 62 ? 37.472 16.170 45.133 1.00 27.15 59 ASP B C 1
ATOM 1409 O O . ASP B 1 62 ? 37.482 15.358 44.196 1.00 30.66 59 ASP B O 1
ATOM 1414 N N . VAL B 1 63 ? 36.383 16.487 45.819 1.00 26.93 60 VAL B N 1
ATOM 1415 C CA . VAL B 1 63 ? 35.071 15.903 45.548 1.00 34.18 60 VAL B CA 1
ATOM 1416 C C . VAL B 1 63 ? 34.602 16.009 44.095 1.00 30.22 60 VAL B C 1
ATOM 1417 O O . VAL B 1 63 ? 33.873 15.144 43.607 1.00 29.52 60 VAL B O 1
ATOM 1421 N N . ASP B 1 64 ? 35.022 17.064 43.405 1.00 28.85 61 ASP B N 1
ATOM 1422 C CA . ASP B 1 64 ? 34.599 17.295 42.033 1.00 32.47 61 ASP B CA 1
ATOM 1423 C C . ASP B 1 64 ? 35.697 16.995 41.022 1.00 35.60 61 ASP B C 1
ATOM 1424 O O . ASP B 1 64 ? 35.675 17.511 39.906 1.00 34.30 61 ASP B O 1
ATOM 1429 N N . PHE B 1 65 ? 36.645 16.152 41.408 1.00 38.78 62 PHE B N 1
ATOM 1430 C CA . PHE B 1 65 ? 37.760 15.794 40.536 1.00 34.64 62 PHE B CA 1
ATOM 1431 C C . PHE B 1 65 ? 37.276 15.451 39.136 1.00 39.48 62 PHE B C 1
ATOM 1432 O O . PHE B 1 65 ? 37.792 15.959 38.144 1.00 40.77 62 PHE B O 1
ATOM 1440 N N . ALA B 1 66 ? 36.268 14.591 39.066 1.00 38.56 63 ALA B N 1
ATOM 1441 C CA . ALA B 1 66 ? 35.827 14.016 37.792 1.00 41.26 63 ALA B CA 1
ATOM 1442 C C . ALA B 1 66 ? 35.092 15.000 36.879 1.00 39.51 63 ALA B C 1
ATOM 1443 O O . ALA B 1 66 ? 34.817 14.682 35.730 1.00 38.33 63 ALA B O 1
ATOM 1445 N N . LEU B 1 67 ? 34.768 16.184 37.388 1.00 40.41 64 LEU B N 1
ATOM 1446 C CA . LEU B 1 67 ? 34.107 17.200 36.574 1.00 35.60 64 LEU B CA 1
ATOM 1447 C C . LEU B 1 67 ? 35.113 18.054 35.810 1.00 32.39 64 LEU B C 1
ATOM 1448 O O . LEU B 1 67 ? 34.741 18.878 34.979 1.00 36.92 64 LEU B O 1
ATOM 1453 N N . HIS B 1 68 ? 36.390 17.850 36.085 1.00 30.71 65 HIS B N 1
ATOM 1454 C CA . HIS B 1 68 ? 37.425 18.648 35.447 1.00 39.30 65 HIS B CA 1
ATOM 1455 C C . HIS B 1 68 ? 38.159 17.811 34.420 1.00 34.04 65 HIS B C 1
ATOM 1456 O O . HIS B 1 68 ? 38.296 16.603 34.580 1.00 31.38 65 HIS B O 1
ATOM 1463 N N . ASP B 1 69 ? 38.611 18.458 33.355 1.00 33.10 66 ASP B N 1
ATOM 1464 C CA . ASP B 1 69 ? 39.365 17.771 32.323 1.00 39.80 66 ASP B CA 1
ATOM 1465 C C . ASP B 1 69 ? 40.847 17.915 32.639 1.00 36.15 66 ASP B C 1
ATOM 1466 O O . ASP B 1 69 ? 41.497 18.876 32.211 1.00 33.03 66 ASP B O 1
ATOM 1471 N N . TRP B 1 70 ? 41.373 16.949 33.386 1.00 33.43 67 TRP B N 1
ATOM 1472 C CA . TRP B 1 70 ? 42.751 17.004 33.860 1.00 32.23 67 TRP B CA 1
ATOM 1473 C C . TRP B 1 70 ? 43.761 16.823 32.748 1.00 42.12 67 TRP B C 1
ATOM 1474 O O . TRP B 1 70 ? 44.905 17.237 32.892 1.00 44.57 67 TRP B O 1
ATOM 1485 N N . GLU B 1 71 ? 43.333 16.216 31.642 1.00 39.51 68 GLU B N 1
ATOM 1486 C CA . GLU B 1 71 ? 44.178 16.093 30.463 1.00 41.06 68 GLU B CA 1
ATOM 1487 C C . GLU B 1 71 ? 44.465 17.451 29.846 1.00 44.67 68 GLU B C 1
ATOM 1488 O O . GLU B 1 71 ? 45.532 17.657 29.275 1.00 50.08 68 GLU B O 1
ATOM 1494 N N . GLU B 1 72 ? 43.514 18.373 29.955 1.00 42.91 69 GLU B N 1
ATOM 1495 C CA . GLU B 1 72 ? 43.697 19.713 29.407 1.00 48.84 69 GLU B CA 1
ATOM 1496 C C . GLU B 1 72 ? 44.373 20.619 30.430 1.00 44.03 69 GLU B C 1
ATOM 1497 O O . GLU B 1 72 ? 45.292 21.364 30.103 1.00 45.47 69 GLU B O 1
ATOM 1503 N N . ILE B 1 73 ? 43.925 20.537 31.674 1.00 39.37 70 ILE B N 1
ATOM 1504 C CA . ILE B 1 73 ? 44.526 21.319 32.746 1.00 42.84 70 ILE B CA 1
ATOM 1505 C C . ILE B 1 73 ? 46.031 21.042 32.793 1.00 43.89 70 ILE B C 1
ATOM 1506 O O . ILE B 1 73 ? 46.842 21.956 32.897 1.00 42.15 70 ILE B O 1
ATOM 1511 N N . ARG B 1 74 ? 46.374 19.763 32.701 1.00 39.24 71 ARG B N 1
ATOM 1512 C CA . ARG B 1 74 ? 47.752 19.277 32.713 1.00 43.34 71 ARG B CA 1
ATOM 1513 C C . ARG B 1 74 ? 48.669 19.978 31.693 1.00 50.03 71 ARG B C 1
ATOM 1514 O O . ARG B 1 74 ? 49.859 20.161 31.944 1.00 51.38 71 ARG B O 1
ATOM 1522 N N . GLN B 1 75 ? 48.122 20.357 30.544 1.00 42.36 72 GLN B N 1
ATOM 1523 C CA . GLN B 1 75 ? 48.923 20.982 29.487 1.00 47.18 72 GLN B CA 1
ATOM 1524 C C . GLN B 1 75 ? 49.079 22.506 29.650 1.00 46.92 72 GLN B C 1
ATOM 1525 O O . GLN B 1 75 ? 49.711 23.156 28.822 1.00 50.23 72 GLN B O 1
ATOM 1531 N N . LYS B 1 76 ? 48.517 23.068 30.716 1.00 40.26 73 LYS B N 1
ATOM 1532 C CA . LYS B 1 76 ? 48.597 24.506 30.959 1.00 42.04 73 LYS B CA 1
ATOM 1533 C C . LYS B 1 76 ? 49.891 24.856 31.678 1.00 44.93 73 LYS B C 1
ATOM 1534 O O . LYS B 1 76 ? 50.551 23.983 32.242 1.00 46.62 73 LYS B O 1
ATOM 1540 N N . ASN B 1 77 ? 50.260 26.133 31.644 1.00 42.92 74 ASN B N 1
ATOM 1541 C CA . ASN B 1 77 ? 51.337 26.640 32.487 1.00 40.20 74 ASN B CA 1
ATOM 1542 C C . ASN B 1 77 ? 50.862 26.808 33.926 1.00 41.78 74 ASN B C 1
ATOM 1543 O O . ASN B 1 77 ? 51.470 26.289 34.856 1.00 39.02 74 ASN B O 1
ATOM 1548 N N . ASN B 1 78 ? 49.775 27.555 34.086 1.00 41.48 75 ASN B N 1
ATOM 1549 C CA . ASN B 1 78 ? 49.153 27.781 35.377 1.00 42.93 75 ASN B CA 1
ATOM 1550 C C . ASN B 1 78 ? 47.652 27.596 35.234 1.00 44.88 75 ASN B C 1
ATOM 1551 O O . ASN B 1 78 ? 47.119 27.693 34.130 1.00 36.84 75 ASN B O 1
ATOM 1556 N N . TYR B 1 79 ? 46.966 27.311 36.336 1.00 35.43 76 TYR B N 1
ATOM 1557 C CA . TYR B 1 79 ? 45.511 27.245 36.301 1.00 36.41 76 TYR B CA 1
ATOM 1558 C C . TYR B 1 79 ? 44.929 27.431 37.683 1.00 33.94 76 TYR B C 1
ATOM 1559 O O . TYR B 1 79 ? 45.331 26.765 38.624 1.00 27.68 76 TYR B O 1
ATOM 1568 N N . THR B 1 80 ? 43.962 28.329 37.789 1.00 30.62 77 THR B N 1
ATOM 1569 C CA . THR B 1 80 ? 43.327 28.615 39.063 1.00 34.45 77 THR B CA 1
ATOM 1570 C C . THR B 1 80 ? 41.845 28.386 38.892 1.00 33.45 77 THR B C 1
ATOM 1571 O O . THR B 1 80 ? 41.270 28.867 37.935 1.00 31.88 77 THR B O 1
ATOM 1575 N N . PHE B 1 81 ? 41.235 27.621 39.794 1.00 29.21 78 PHE B N 1
ATOM 1576 C CA . PHE B 1 81 ? 39.792 27.408 39.754 1.00 25.27 78 PHE B CA 1
ATOM 1577 C C . PHE B 1 81 ? 39.324 27.022 41.137 1.00 25.82 78 PHE B C 1
ATOM 1578 O O . PHE B 1 81 ? 40.137 26.651 41.986 1.00 23.65 78 PHE B O 1
ATOM 1586 N N . LYS B 1 82 ? 38.017 27.115 41.350 1.00 24.73 79 LYS B N 1
ATOM 1587 C CA . LYS B 1 82 ? 37.393 26.704 42.596 1.00 25.57 79 LYS B CA 1
ATOM 1588 C C . LYS B 1 82 ? 36.854 25.290 42.499 1.00 31.87 79 LYS B C 1
ATOM 1589 O O . LYS B 1 82 ? 36.282 24.897 41.491 1.00 30.03 79 LYS B O 1
ATOM 1595 N N . THR B 1 83 ? 37.031 24.523 43.563 1.00 31.63 80 THR B N 1
ATOM 1596 C CA . THR B 1 83 ? 36.468 23.188 43.618 1.00 26.84 80 THR B CA 1
ATOM 1597 C C . THR B 1 83 ? 36.091 22.902 45.072 1.00 34.09 80 THR B C 1
ATOM 1598 O O . THR B 1 83 ? 36.245 23.777 45.921 1.00 31.67 80 THR B O 1
ATOM 1602 N N . ARG B 1 84 ? 35.576 21.708 45.360 1.00 29.81 81 ARG B N 1
ATOM 1603 C CA . ARG B 1 84 ? 35.238 21.346 46.734 1.00 26.43 81 ARG B CA 1
ATOM 1604 C C . ARG B 1 84 ? 36.163 20.278 47.276 1.00 30.43 81 ARG B C 1
ATOM 1605 O O . ARG B 1 84 ? 36.373 19.252 46.633 1.00 28.26 81 ARG B O 1
ATOM 1613 N N . TYR B 1 85 ? 36.705 20.517 48.467 1.00 29.48 82 TYR B N 1
ATOM 1614 C CA . TYR B 1 85 ? 37.536 19.530 49.155 1.00 27.83 82 TYR B CA 1
ATOM 1615 C C . TYR B 1 85 ? 36.769 18.838 50.270 1.00 29.96 82 TYR B C 1
ATOM 1616 O O . TYR B 1 85 ? 35.867 19.421 50.870 1.00 30.38 82 TYR B O 1
ATOM 1625 N N . ARG B 1 86 ? 37.141 17.592 50.539 1.00 23.62 83 ARG B N 1
ATOM 1626 C CA . ARG B 1 86 ? 36.539 16.814 51.608 1.00 25.31 83 ARG B CA 1
ATOM 1627 C C . ARG B 1 86 ? 37.637 16.464 52.608 1.00 28.60 83 ARG B C 1
ATOM 1628 O O . ARG B 1 86 ? 38.575 15.743 52.274 1.00 28.80 83 ARG B O 1
ATOM 1636 N N . SER B 1 87 ? 37.534 17.001 53.822 1.00 26.45 84 SER B N 1
ATOM 1637 C CA . SER B 1 87 ? 38.511 16.739 54.880 1.00 30.16 84 SER B CA 1
ATOM 1638 C C . SER B 1 87 ? 38.323 15.334 55.433 1.00 28.16 84 SER B C 1
ATOM 1639 O O . SER B 1 87 ? 37.329 14.687 55.132 1.00 31.32 84 SER B O 1
ATOM 1642 N N . GLN B 1 88 ? 39.253 14.864 56.260 1.00 22.18 85 GLN B N 1
ATOM 1643 C CA . GLN B 1 88 ? 39.160 13.480 56.741 1.00 26.97 85 GLN B CA 1
ATOM 1644 C C . GLN B 1 88 ? 37.901 13.201 57.569 1.00 33.42 85 GLN B C 1
ATOM 1645 O O . GLN B 1 88 ? 37.445 12.059 57.634 1.00 30.65 85 GLN B O 1
ATOM 1651 N N . SER B 1 89 ? 37.348 14.235 58.200 1.00 36.36 86 SER B N 1
ATOM 1652 C CA . SER B 1 89 ? 36.136 14.082 59.000 1.00 34.37 86 SER B CA 1
ATOM 1653 C C . SER B 1 89 ? 34.875 14.102 58.135 1.00 34.92 86 SER B C 1
ATOM 1654 O O . SER B 1 89 ? 33.775 13.958 58.648 1.00 30.29 86 SER B O 1
ATOM 1657 N N . GLY B 1 90 ? 35.040 14.300 56.829 1.00 29.94 87 GLY B N 1
ATOM 1658 C CA . GLY B 1 90 ? 33.925 14.267 55.901 1.00 24.57 87 GLY B CA 1
ATOM 1659 C C . GLY B 1 90 ? 33.346 15.637 55.601 1.00 31.57 87 GLY B C 1
ATOM 1660 O O . GLY B 1 90 ? 32.399 15.761 54.823 1.00 32.46 87 GLY B O 1
ATOM 1661 N N . ARG B 1 91 ? 33.895 16.681 56.210 1.00 30.76 88 ARG B N 1
ATOM 1662 C CA . ARG B 1 91 ? 33.399 18.017 55.920 1.00 31.42 88 ARG B CA 1
ATOM 1663 C C . ARG B 1 91 ? 33.833 18.418 54.517 1.00 31.80 88 ARG B C 1
ATOM 1664 O O . ARG B 1 91 ? 34.965 18.169 54.120 1.00 29.20 88 ARG B O 1
ATOM 1672 N N . ILE B 1 92 ? 32.922 19.040 53.775 1.00 29.86 89 ILE B N 1
ATOM 1673 C CA . ILE B 1 92 ? 33.168 19.440 52.389 1.00 29.06 89 ILE B CA 1
ATOM 1674 C C . ILE B 1 92 ? 33.110 20.963 52.324 1.00 33.58 89 ILE B C 1
ATOM 1675 O O . ILE B 1 92 ? 32.210 21.578 52.885 1.00 33.36 89 ILE B O 1
ATOM 1680 N N . PHE B 1 93 ? 34.075 21.582 51.659 1.00 36.79 90 PHE B N 1
ATOM 1681 C CA . PHE B 1 93 ? 34.168 23.040 51.687 1.00 34.63 90 PHE B CA 1
ATOM 1682 C C . PHE B 1 93 ? 34.816 23.562 50.423 1.00 30.93 90 PHE B C 1
ATOM 1683 O O . PHE B 1 93 ? 35.543 22.842 49.741 1.00 27.39 90 PHE B O 1
ATOM 1691 N N . LEU B 1 94 ? 34.555 24.822 50.117 1.00 36.59 91 LEU B N 1
ATOM 1692 C CA . LEU B 1 94 ? 34.991 25.395 48.857 1.00 37.88 91 LEU B CA 1
ATOM 1693 C C . LEU B 1 94 ? 36.399 25.918 49.005 1.00 35.60 91 LEU B C 1
ATOM 1694 O O . LEU B 1 94 ? 36.728 26.564 49.999 1.00 30.37 91 LEU B O 1
ATOM 1699 N N . VAL B 1 95 ? 37.236 25.624 48.022 1.00 28.69 92 VAL B N 1
ATOM 1700 C CA . VAL B 1 95 ? 38.585 26.166 47.988 1.00 25.73 92 VAL B CA 1
ATOM 1701 C C . VAL B 1 95 ? 38.831 26.752 46.628 1.00 28.31 92 VAL B C 1
ATOM 1702 O O . VAL B 1 95 ? 38.067 26.518 45.693 1.00 29.93 92 VAL B O 1
ATOM 1706 N N . GLU B 1 96 ? 39.904 27.518 46.519 1.00 29.35 93 GLU B N 1
ATOM 1707 C CA . GLU B 1 96 ? 40.395 27.947 45.223 1.00 35.25 93 GLU B CA 1
ATOM 1708 C C . GLU B 1 96 ? 41.793 27.386 45.138 1.00 33.82 93 GLU B C 1
ATOM 1709 O O . GLU B 1 96 ? 42.620 27.669 46.013 1.00 31.66 93 GLU B O 1
ATOM 1723 N N . SER B 1 98 ? 45.372 26.865 42.898 1.00 28.56 95 SER B N 1
ATOM 1724 C CA . SER B 1 98 ? 46.198 27.367 41.814 1.00 31.13 95 SER B CA 1
ATOM 1725 C C . SER B 1 98 ? 47.359 26.408 41.625 1.00 33.40 95 SER B C 1
ATOM 1726 O O . SER B 1 98 ? 48.153 26.199 42.547 1.00 28.84 95 SER B O 1
ATOM 1729 N N . LEU B 1 99 ? 47.442 25.819 40.438 1.00 27.01 96 LEU B N 1
ATOM 1730 C CA . LEU B 1 99 ? 48.508 24.895 40.102 1.00 26.21 96 LEU B CA 1
ATOM 1731 C C . LEU B 1 99 ? 49.495 25.556 39.168 1.00 29.23 96 LEU B C 1
ATOM 1732 O O . LEU B 1 99 ? 49.108 26.202 38.204 1.00 31.89 96 LEU B O 1
ATOM 1737 N N . THR B 1 100 ? 50.777 25.375 39.447 1.00 23.46 97 THR B N 1
ATOM 1738 C CA . THR B 1 100 ? 51.818 25.711 38.500 1.00 23.49 97 THR B CA 1
ATOM 1739 C C . THR B 1 100 ? 52.481 24.412 38.083 1.00 28.73 97 THR B C 1
ATOM 1740 O O . THR B 1 100 ? 52.895 23.628 38.923 1.00 28.44 97 THR B O 1
ATOM 1744 N N . PHE B 1 101 ? 52.567 24.171 36.783 1.00 27.86 98 PHE B N 1
ATOM 1745 C CA . PHE B 1 101 ? 53.112 22.913 36.294 1.00 31.77 98 PHE B CA 1
ATOM 1746 C C . PHE B 1 101 ? 54.593 23.043 36.000 1.00 35.42 98 PHE B C 1
ATOM 1747 O O . PHE B 1 101 ? 55.045 24.028 35.431 1.00 33.06 98 PHE B O 1
ATOM 1755 N N . LEU B 1 102 ? 55.340 22.028 36.397 1.00 31.12 99 LEU B N 1
ATOM 1756 C CA . LEU B 1 102 ? 56.783 22.043 36.262 1.00 37.23 99 LEU B CA 1
ATOM 1757 C C . LEU B 1 102 ? 57.249 20.700 35.784 1.00 34.66 99 LEU B C 1
ATOM 1758 O O . LEU B 1 102 ? 56.535 19.706 35.884 1.00 39.90 99 LEU B O 1
ATOM 1763 N N . GLU B 1 103 ? 58.475 20.678 35.292 1.00 33.96 100 GLU B N 1
ATOM 1764 C CA . GLU B 1 103 ? 59.165 19.441 35.016 1.00 34.09 100 GLU B CA 1
ATOM 1765 C C . GLU B 1 103 ? 60.614 19.675 35.406 1.00 33.12 100 GLU B C 1
ATOM 1766 O O . GLU B 1 103 ? 61.208 20.667 35.006 1.00 30.95 100 GLU B O 1
ATOM 1772 N N . ASP B 1 104 ? 61.179 18.808 36.233 1.00 29.29 101 ASP B N 1
ATOM 1773 C CA . ASP B 1 104 ? 62.618 18.854 36.421 1.00 32.56 101 ASP B CA 1
ATOM 1774 C C . ASP B 1 104 ? 63.247 17.657 35.715 1.00 33.10 101 ASP B C 1
ATOM 1775 O O . ASP B 1 104 ? 62.575 16.943 34.974 1.00 30.23 101 ASP B O 1
ATOM 1780 N N . GLN B 1 105 ? 64.537 17.451 35.904 1.00 29.56 102 GLN B N 1
ATOM 1781 C CA . GLN B 1 105 ? 65.232 16.470 35.097 1.00 33.86 102 GLN B CA 1
ATOM 1782 C C . GLN B 1 105 ? 64.898 15.052 35.534 1.00 37.86 102 GLN B C 1
ATOM 1783 O O . GLN B 1 105 ? 65.478 14.092 35.033 1.00 40.37 102 GLN B O 1
ATOM 1789 N N . GLU B 1 106 ? 63.957 14.915 36.463 1.00 34.59 103 GLU B N 1
ATOM 1790 C CA . GLU B 1 106 ? 63.583 13.588 36.933 1.00 34.01 103 GLU B CA 1
ATOM 1791 C C . GLU B 1 106 ? 62.098 13.421 37.259 1.00 29.27 103 GLU B C 1
ATOM 1792 O O . GLU B 1 106 ? 61.695 12.381 37.767 1.00 31.91 103 GLU B O 1
ATOM 1798 N N A ARG B 1 107 ? 61.277 14.416 36.954 0.56 28.67 104 ARG B N 1
ATOM 1799 N N B ARG B 1 107 ? 61.280 14.423 36.948 0.44 28.92 104 ARG B N 1
ATOM 1800 C CA A ARG B 1 107 ? 59.869 14.304 37.300 0.56 28.54 104 ARG B CA 1
ATOM 1801 C CA B ARG B 1 107 ? 59.890 14.401 37.394 0.44 28.95 104 ARG B CA 1
ATOM 1802 C C A ARG B 1 107 ? 59.001 15.390 36.674 0.56 28.32 104 ARG B C 1
ATOM 1803 C C B ARG B 1 107 ? 59.000 15.415 36.669 0.44 28.57 104 ARG B C 1
ATOM 1804 O O A ARG B 1 107 ? 59.435 16.522 36.463 0.56 31.15 104 ARG B O 1
ATOM 1805 O O B ARG B 1 107 ? 59.423 16.534 36.385 0.44 31.38 104 ARG B O 1
ATOM 1820 N N . ARG B 1 108 ? 57.767 15.013 36.369 1.00 25.05 105 ARG B N 1
ATOM 1821 C CA . ARG B 1 108 ? 56.745 15.946 35.916 1.00 19.74 105 ARG B CA 1
ATOM 1822 C C . ARG B 1 108 ? 55.791 16.092 37.103 1.00 28.63 105 ARG B C 1
ATOM 1823 O O . ARG B 1 108 ? 55.343 15.095 37.668 1.00 27.10 105 ARG B O 1
ATOM 1831 N N . PHE B 1 109 ? 55.528 17.326 37.520 1.00 25.98 106 PHE B N 1
ATOM 1832 C CA . PHE B 1 109 ? 54.745 17.559 38.728 1.00 22.97 106 PHE B CA 1
ATOM 1833 C C . PHE B 1 109 ? 54.177 18.973 38.750 1.00 26.83 106 PHE B C 1
ATOM 1834 O O . PHE B 1 109 ? 54.370 19.735 37.817 1.00 25.95 106 PHE B O 1
ATOM 1842 N N . SER B 1 110 ? 53.479 19.332 39.822 1.00 25.61 107 SER B N 1
ATOM 1843 C CA . SER B 1 110 ? 52.882 20.656 39.889 1.00 29.56 107 SER B CA 1
ATOM 1844 C C . SER B 1 110 ? 52.997 21.187 41.306 1.00 27.90 107 SER B C 1
ATOM 1845 O O . SER B 1 110 ? 52.965 20.415 42.249 1.00 22.21 107 SER B O 1
ATOM 1848 N N . CYS B 1 111 ? 53.199 22.498 41.433 1.00 26.71 108 CYS B N 1
ATOM 1849 C CA . CYS B 1 111 ? 53.150 23.205 42.714 1.00 25.96 108 CYS B CA 1
ATOM 1850 C C . CYS B 1 111 ? 51.748 23.763 42.895 1.00 32.30 108 CYS B C 1
ATOM 1851 O O . CYS B 1 111 ? 51.235 24.441 42.005 1.00 34.39 108 CYS B O 1
ATOM 1854 N N . VAL B 1 112 ? 51.125 23.500 44.034 1.00 27.34 109 VAL B N 1
ATOM 1855 C CA . VAL B 1 112 ? 49.735 23.896 44.231 1.00 22.66 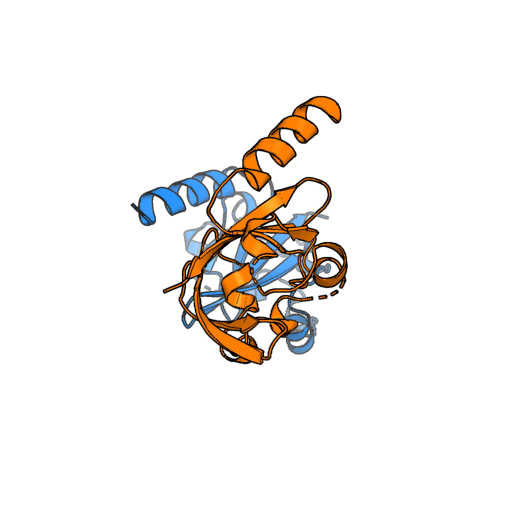109 VAL B CA 1
ATOM 1856 C C . VAL B 1 112 ? 49.610 24.752 45.494 1.00 26.28 109 VAL B C 1
ATOM 1857 O O . VAL B 1 112 ? 50.168 24.430 46.541 1.00 26.52 109 VAL B O 1
ATOM 1861 N N . PHE B 1 113 ? 48.879 25.851 45.384 1.00 29.56 110 PHE B N 1
ATOM 1862 C CA . PHE B 1 113 ? 48.629 26.719 46.519 1.00 29.83 110 PHE B CA 1
ATOM 1863 C C . PHE B 1 113 ? 47.127 26.811 46.665 1.00 29.99 110 PHE B C 1
ATOM 1864 O O . PHE B 1 113 ? 46.423 27.121 45.715 1.00 29.83 110 PHE B O 1
ATOM 1872 N N . VAL B 1 114 ? 46.621 26.516 47.851 1.00 25.88 111 VAL B N 1
ATOM 1873 C CA . VAL B 1 114 ? 45.183 26.485 48.031 1.00 31.40 111 VAL B CA 1
ATOM 1874 C C . VAL B 1 114 ? 44.758 27.386 49.171 1.00 31.30 111 VAL B C 1
ATOM 1875 O O . VAL B 1 114 ? 45.427 27.463 50.204 1.00 28.52 111 VAL B O 1
ATOM 1879 N N . ARG B 1 115 ? 43.635 28.065 48.987 1.00 32.57 112 ARG B N 1
ATOM 1880 C CA . ARG B 1 115 ? 43.024 28.759 50.105 1.00 39.43 112 ARG B CA 1
ATOM 1881 C C . ARG B 1 115 ? 41.529 28.520 50.157 1.00 38.09 112 ARG B C 1
ATOM 1882 O O . ARG B 1 115 ? 40.843 28.488 49.135 1.00 41.24 112 ARG B O 1
ATOM 1890 N N . GLU B 1 116 ? 41.045 28.331 51.376 1.00 33.84 113 GLU B N 1
ATOM 1891 C CA . GLU B 1 116 ? 39.635 28.115 51.639 1.00 36.18 113 GLU B CA 1
ATOM 1892 C C . GLU B 1 116 ? 38.806 29.359 51.364 1.00 37.79 113 GLU B C 1
ATOM 1893 O O . GLU B 1 116 ? 39.210 30.470 51.691 1.00 42.63 113 GLU B O 1
ATOM 1899 N N . LYS B 1 117 ? 37.630 29.147 50.781 1.00 43.44 114 LYS B N 1
ATOM 1900 C CA . LYS B 1 117 ? 36.747 30.220 50.349 1.00 51.77 114 LYS B CA 1
ATOM 1901 C C . LYS B 1 117 ? 35.411 30.163 51.095 1.00 54.04 114 LYS B C 1
ATOM 1902 O O . LYS B 1 117 ? 35.104 29.179 51.771 1.00 55.53 114 LYS B O 1
#

CATH classification: 3.30.450.20

Radius of gyration: 23.65 Å; Cα contacts (8 Å, |Δi|>4): 376; chains: 2; bounding box: 39×38×67 Å